Protein AF-A0A0F2LN55-F1 (afdb_monomer_lite)

Structure (mmCIF, N/CA/C/O backbone):
data_AF-A0A0F2LN55-F1
#
_entry.id   AF-A0A0F2LN55-F1
#
loop_
_atom_site.group_PDB
_atom_site.id
_atom_site.type_symbol
_atom_site.label_atom_id
_atom_site.label_alt_id
_atom_site.label_comp_id
_atom_site.label_asym_id
_atom_site.label_entity_id
_atom_site.label_seq_id
_atom_site.pdbx_PDB_ins_code
_atom_site.Cartn_x
_atom_site.Cartn_y
_atom_site.Cartn_z
_atom_site.occupancy
_atom_site.B_iso_or_equiv
_atom_site.auth_seq_id
_atom_site.auth_comp_id
_atom_site.auth_asym_id
_atom_site.auth_atom_id
_atom_site.pdbx_PDB_model_num
ATOM 1 N N . ASP A 1 1 ? 2.755 -1.146 -22.932 1.00 87.69 1 ASP A N 1
ATOM 2 C CA . ASP A 1 1 ? 3.157 -0.238 -21.854 1.00 87.69 1 ASP A CA 1
ATOM 3 C C . ASP A 1 1 ? 2.324 -0.603 -20.637 1.00 87.69 1 ASP A C 1
ATOM 5 O O . ASP A 1 1 ? 1.109 -0.648 -20.779 1.00 87.69 1 ASP A O 1
ATOM 9 N N . GLU A 1 2 ? 2.967 -1.057 -19.564 1.00 87.88 2 GLU A N 1
ATOM 10 C CA . GLU A 1 2 ? 2.376 -1.584 -18.316 1.00 87.88 2 GLU A CA 1
ATOM 11 C C . GLU A 1 2 ? 1.171 -2.552 -18.462 1.00 87.88 2 GLU A C 1
ATOM 13 O O . GLU A 1 2 ? 0.118 -2.347 -17.850 1.00 87.88 2 GLU A O 1
ATOM 18 N N . PRO A 1 3 ? 1.273 -3.631 -19.270 1.00 88.56 3 PRO A N 1
ATOM 19 C CA . PRO A 1 3 ? 0.158 -4.547 -19.528 1.00 88.56 3 PRO A CA 1
ATOM 20 C C . PRO A 1 3 ? -0.337 -5.331 -18.301 1.00 88.56 3 PRO A C 1
ATOM 22 O O . PRO A 1 3 ? -1.424 -5.903 -18.367 1.00 88.56 3 PRO A O 1
ATOM 25 N N . PHE A 1 4 ? 0.428 -5.398 -17.204 1.00 88.19 4 PHE A N 1
ATOM 26 C CA . PHE A 1 4 ? 0.059 -6.164 -16.007 1.00 88.19 4 PHE A CA 1
ATOM 27 C C . PHE A 1 4 ? -0.445 -5.292 -14.852 1.00 88.19 4 PHE A C 1
ATOM 29 O O . PHE A 1 4 ? -0.700 -5.803 -13.755 1.00 88.19 4 PHE A O 1
ATOM 36 N N . ALA A 1 5 ? -0.597 -3.983 -15.055 1.00 81.88 5 ALA A N 1
ATOM 37 C CA . ALA A 1 5 ? -1.163 -3.094 -14.047 1.00 81.88 5 ALA A CA 1
A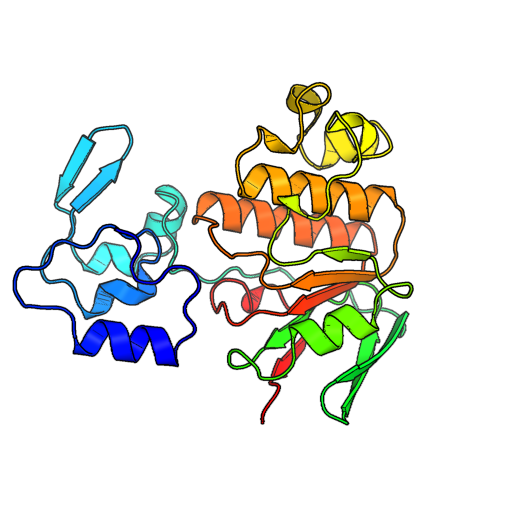TOM 38 C C . ALA A 1 5 ? -2.604 -3.510 -13.685 1.00 81.88 5 ALA A C 1
ATOM 40 O O . ALA A 1 5 ? -3.408 -3.830 -14.556 1.00 81.88 5 ALA A O 1
ATOM 41 N N . ASN A 1 6 ? -2.949 -3.490 -12.390 1.00 77.38 6 ASN A N 1
ATOM 42 C CA . ASN A 1 6 ? -4.288 -3.823 -11.861 1.00 77.38 6 ASN A CA 1
ATOM 43 C C . ASN A 1 6 ? -4.806 -5.251 -12.120 1.00 77.38 6 ASN A C 1
ATOM 45 O O . ASN A 1 6 ? -5.968 -5.542 -11.826 1.00 77.38 6 ASN A O 1
ATOM 49 N N . LEU A 1 7 ? -3.976 -6.147 -12.654 1.00 83.50 7 LEU A N 1
ATOM 50 C CA . LEU A 1 7 ? -4.368 -7.526 -12.925 1.00 83.50 7 LEU A CA 1
ATOM 51 C C . LEU A 1 7 ? -4.045 -8.447 -11.745 1.00 83.50 7 LEU A C 1
ATOM 53 O O . LEU A 1 7 ? -2.957 -8.377 -11.165 1.00 83.50 7 LEU A O 1
ATOM 57 N N . ASP A 1 8 ? -4.978 -9.357 -11.450 1.00 83.00 8 ASP A N 1
ATOM 58 C CA . ASP A 1 8 ? -4.718 -10.491 -10.565 1.00 83.00 8 ASP A CA 1
ATOM 59 C C . ASP A 1 8 ? -3.936 -11.601 -11.289 1.00 83.00 8 ASP A C 1
ATOM 61 O O . ASP A 1 8 ? -3.734 -11.559 -12.503 1.00 83.00 8 ASP A O 1
ATOM 65 N N . ARG A 1 9 ? -3.480 -12.618 -10.545 1.00 84.25 9 ARG A N 1
ATOM 66 C CA . ARG A 1 9 ? -2.628 -13.688 -11.096 1.00 84.25 9 ARG A CA 1
ATOM 67 C C . ARG A 1 9 ? -3.238 -14.412 -12.303 1.00 84.25 9 ARG A C 1
ATOM 69 O O . ARG A 1 9 ? -2.500 -14.843 -13.183 1.00 84.25 9 ARG A O 1
ATOM 76 N N . GLU A 1 10 ? -4.558 -14.586 -12.329 1.00 85.88 10 GLU A N 1
ATOM 77 C CA . GLU A 1 10 ? -5.241 -15.312 -13.403 1.00 85.88 10 GLU A CA 1
ATOM 78 C C . GLU A 1 10 ? -5.272 -14.466 -14.676 1.00 85.88 10 GLU A C 1
ATOM 80 O O . GLU A 1 10 ? -4.847 -14.931 -15.733 1.00 85.88 10 GLU A O 1
ATOM 85 N N . ALA A 1 11 ? -5.659 -13.194 -14.553 1.00 87.38 11 ALA A N 1
ATOM 86 C CA . ALA A 1 11 ? -5.630 -12.255 -15.667 1.00 87.38 11 ALA A CA 1
ATOM 87 C C . ALA A 1 11 ? -4.206 -12.047 -16.211 1.00 87.38 11 ALA A C 1
ATOM 89 O O . ALA A 1 11 ? -4.010 -12.014 -17.425 1.00 87.38 11 ALA A O 1
ATOM 90 N N . VAL A 1 12 ? -3.197 -11.981 -15.334 1.00 89.25 12 VAL A N 1
ATOM 91 C CA . VAL A 1 12 ? -1.789 -11.903 -15.749 1.00 89.25 12 VAL A CA 1
ATOM 92 C C . VAL A 1 12 ? -1.380 -13.122 -16.585 1.00 89.25 12 VAL A C 1
ATOM 94 O O . VAL A 1 12 ? -0.726 -12.955 -17.614 1.00 89.25 12 VAL A O 1
ATOM 97 N N . SER A 1 13 ? -1.783 -14.337 -16.192 1.00 89.62 13 SER A N 1
ATOM 98 C CA . SER A 1 13 ? -1.498 -15.557 -16.965 1.00 89.62 13 SER A CA 1
ATOM 99 C C . SER A 1 13 ? -2.123 -15.508 -18.359 1.00 89.62 13 SER A C 1
ATOM 101 O O . SER A 1 13 ? -1.445 -15.797 -19.341 1.00 89.62 13 SER A O 1
ATOM 103 N N . MET A 1 14 ? -3.382 -15.072 -18.461 1.00 91.12 14 MET A N 1
ATOM 104 C CA . MET A 1 14 ? -4.072 -14.935 -19.748 1.00 91.12 14 MET A CA 1
ATOM 105 C C . MET A 1 14 ? -3.371 -13.938 -20.675 1.00 91.12 14 MET A C 1
ATOM 107 O O . MET A 1 14 ? -3.230 -14.199 -21.866 1.00 91.12 14 MET A O 1
ATOM 111 N N . VAL A 1 15 ? -2.904 -12.804 -20.137 1.00 90.69 15 VAL A N 1
ATOM 112 C CA . VAL A 1 15 ? -2.157 -11.814 -20.928 1.00 90.69 15 VAL A CA 1
ATOM 113 C C . VAL A 1 15 ? -0.844 -12.408 -21.436 1.00 90.69 15 VAL A C 1
ATOM 115 O O . VAL A 1 15 ? -0.516 -12.224 -22.604 1.00 90.69 15 VAL A O 1
ATOM 118 N N . LYS A 1 16 ? -0.115 -13.168 -20.609 1.00 90.38 16 LYS A N 1
ATOM 119 C CA . LYS A 1 16 ? 1.142 -13.814 -21.025 1.00 90.38 16 LYS A CA 1
ATOM 120 C C . LYS A 1 16 ? 0.953 -14.778 -22.200 1.00 90.38 16 LYS A C 1
ATOM 122 O O . LYS A 1 16 ? 1.817 -14.826 -23.067 1.00 90.38 16 LYS A O 1
ATOM 127 N N . GLU A 1 17 ? -0.167 -15.498 -22.260 1.00 89.94 17 GLU A N 1
ATOM 128 C CA . GLU A 1 17 ? -0.458 -16.467 -23.331 1.00 89.94 17 GLU A CA 1
ATOM 129 C C . GLU A 1 17 ? -0.735 -15.825 -24.697 1.00 89.94 17 GLU A C 1
ATOM 131 O O . GLU A 1 17 ? -0.497 -16.451 -25.729 1.00 89.94 17 GLU A O 1
ATOM 136 N N . ILE A 1 18 ? -1.231 -14.586 -24.723 1.00 91.56 18 ILE A N 1
ATOM 137 C CA . ILE A 1 18 ? -1.620 -13.899 -25.965 1.00 91.56 18 ILE A CA 1
ATOM 138 C C . ILE A 1 18 ? -0.557 -12.926 -26.487 1.00 91.56 18 ILE A C 1
ATOM 140 O O . ILE A 1 18 ? -0.755 -12.332 -27.548 1.00 91.56 18 ILE A O 1
ATOM 144 N N . LEU A 1 19 ? 0.546 -12.726 -25.757 1.00 89.19 19 LEU A N 1
ATOM 145 C CA . LEU A 1 19 ? 1.597 -11.788 -26.152 1.00 89.19 19 LEU A CA 1
ATOM 146 C C . LEU A 1 19 ? 2.337 -12.293 -27.408 1.00 89.19 19 LEU A C 1
ATOM 148 O O . LEU A 1 19 ? 2.940 -13.367 -27.373 1.00 89.19 19 LEU A O 1
ATOM 152 N N . PRO A 1 20 ? 2.327 -11.537 -28.526 1.00 89.44 20 PRO A N 1
ATOM 153 C CA . PRO A 1 20 ? 2.994 -11.955 -29.756 1.00 89.44 20 PRO A CA 1
ATOM 154 C C . PRO A 1 20 ? 4.518 -12.028 -29.615 1.00 89.44 20 PRO A C 1
ATOM 156 O O . PRO A 1 20 ? 5.131 -11.255 -28.873 1.00 89.44 20 PRO A O 1
ATOM 159 N N . LEU A 1 21 ? 5.154 -12.883 -30.418 1.00 88.31 21 LEU A N 1
ATOM 160 C CA . LEU A 1 21 ? 6.610 -12.865 -30.584 1.00 88.31 21 LEU A CA 1
ATOM 161 C C . LEU A 1 21 ? 7.076 -11.511 -31.142 1.00 88.31 21 LEU A C 1
ATOM 163 O O . LEU A 1 21 ? 6.422 -10.924 -32.003 1.00 88.31 21 LEU A O 1
ATOM 167 N N . GLY A 1 22 ? 8.224 -11.030 -30.659 1.00 90.19 22 GLY A N 1
ATOM 168 C CA . GLY A 1 22 ? 8.767 -9.720 -31.038 1.00 90.19 22 GLY A CA 1
ATOM 169 C C . GLY A 1 22 ? 8.123 -8.529 -30.317 1.00 90.19 22 GLY A C 1
ATOM 170 O O . GLY A 1 22 ? 8.341 -7.388 -30.721 1.00 90.19 22 GLY A O 1
ATOM 171 N N . SER A 1 23 ? 7.340 -8.771 -29.262 1.00 92.88 23 SER A N 1
ATOM 172 C CA . SER A 1 23 ? 6.755 -7.708 -28.439 1.00 92.88 23 SER A CA 1
ATOM 173 C C . SER A 1 23 ? 7.812 -6.943 -27.637 1.00 92.88 23 SER A C 1
ATOM 175 O O . SER A 1 23 ? 8.714 -7.537 -27.050 1.00 92.88 23 SER A O 1
ATOM 177 N N . LEU A 1 24 ? 7.646 -5.620 -27.549 1.00 94.31 24 LEU A N 1
ATOM 178 C CA . LEU A 1 24 ? 8.359 -4.763 -26.602 1.00 94.31 24 LEU A CA 1
ATOM 179 C C . LEU A 1 24 ? 7.443 -4.468 -25.408 1.00 94.31 24 LEU A C 1
ATOM 181 O O . LEU A 1 24 ? 6.329 -3.970 -25.586 1.00 94.31 24 LEU A O 1
ATOM 185 N N . ILE A 1 25 ? 7.913 -4.763 -24.196 1.00 93.38 25 ILE A N 1
ATOM 186 C CA . ILE A 1 25 ? 7.143 -4.604 -22.958 1.00 93.38 25 ILE A CA 1
ATOM 187 C C . ILE A 1 25 ? 7.878 -3.617 -22.052 1.00 93.38 25 ILE A C 1
ATOM 189 O O . ILE A 1 25 ? 9.018 -3.860 -21.669 1.00 93.38 25 ILE A O 1
ATOM 193 N N . ALA A 1 26 ? 7.210 -2.520 -21.704 1.00 93.44 26 ALA A N 1
ATOM 194 C CA . ALA A 1 26 ? 7.627 -1.613 -20.641 1.00 93.44 26 ALA A CA 1
ATOM 195 C C . ALA A 1 26 ? 6.846 -1.967 -19.370 1.00 93.44 26 ALA A C 1
ATOM 197 O O . ALA A 1 26 ? 5.618 -2.041 -19.421 1.00 93.44 26 ALA A O 1
ATOM 198 N N . GLU A 1 27 ? 7.556 -2.249 -18.278 1.00 92.12 27 GLU A N 1
ATOM 199 C CA . GLU A 1 27 ? 6.994 -2.701 -17.004 1.00 92.12 27 GLU A CA 1
ATOM 200 C C . GLU A 1 27 ? 7.935 -2.379 -15.846 1.00 92.12 27 GLU A C 1
ATOM 202 O O . GLU A 1 27 ? 9.150 -2.543 -15.959 1.00 92.12 27 GLU A O 1
ATOM 207 N N . HIS A 1 28 ? 7.357 -2.033 -14.700 1.00 90.31 28 HIS A N 1
ATOM 208 C CA . HIS A 1 28 ? 8.077 -1.939 -13.433 1.00 90.31 28 HIS A CA 1
ATOM 209 C C . HIS A 1 28 ? 7.818 -3.175 -12.543 1.00 90.31 28 HIS A C 1
ATOM 211 O O . HIS A 1 28 ? 8.552 -3.403 -11.577 1.00 90.31 28 HIS A O 1
ATOM 217 N N . ARG A 1 29 ? 6.827 -4.027 -12.876 1.00 90.50 29 ARG A N 1
ATOM 218 C CA . ARG A 1 29 ? 6.519 -5.300 -12.188 1.00 90.50 29 ARG A CA 1
ATOM 219 C C . ARG A 1 29 ? 7.387 -6.455 -12.691 1.00 90.50 29 ARG A C 1
ATOM 221 O O . ARG A 1 29 ? 6.915 -7.368 -13.369 1.00 90.50 29 ARG A O 1
ATOM 228 N N . THR A 1 30 ? 8.667 -6.457 -12.315 1.00 91.31 30 THR A N 1
ATOM 229 C CA . THR A 1 30 ? 9.652 -7.397 -12.891 1.00 91.31 30 THR A CA 1
ATOM 230 C C . THR A 1 30 ? 9.313 -8.876 -12.691 1.00 91.31 30 THR A C 1
ATOM 232 O O . THR A 1 30 ? 9.596 -9.683 -13.574 1.00 91.31 30 THR A O 1
ATOM 235 N N . ARG A 1 31 ? 8.635 -9.244 -11.590 1.00 91.00 31 ARG A N 1
ATOM 236 C CA . ARG A 1 31 ? 8.197 -10.629 -11.337 1.00 91.00 31 ARG A CA 1
ATOM 237 C C . ARG A 1 31 ? 7.331 -11.185 -12.463 1.00 91.00 31 ARG A C 1
ATOM 239 O O . ARG A 1 31 ? 7.437 -12.369 -12.764 1.00 91.00 31 ARG A O 1
ATOM 246 N N . GLU A 1 32 ? 6.510 -10.350 -13.095 1.00 89.62 32 GLU A N 1
ATOM 247 C CA . GLU A 1 32 ? 5.605 -10.824 -14.137 1.00 89.62 32 GLU A CA 1
ATOM 248 C C . GLU A 1 32 ? 6.308 -11.048 -15.471 1.00 89.62 32 GLU A C 1
ATOM 250 O O . GLU A 1 32 ? 5.976 -11.990 -16.188 1.00 89.62 32 GLU A O 1
ATOM 255 N N . ILE A 1 33 ? 7.322 -10.243 -15.777 1.00 90.62 33 ILE A N 1
ATOM 256 C CA . ILE A 1 33 ? 8.026 -10.298 -17.062 1.00 90.62 33 ILE A CA 1
ATOM 257 C C . ILE A 1 33 ? 9.274 -11.174 -17.046 1.00 90.62 33 ILE A C 1
ATOM 259 O O . ILE A 1 33 ? 9.683 -11.651 -18.102 1.00 90.62 33 ILE A O 1
ATOM 263 N N . ARG A 1 34 ? 9.883 -11.421 -15.879 1.00 91.56 34 ARG A N 1
ATOM 264 C CA . ARG A 1 34 ? 11.190 -12.096 -15.780 1.00 91.56 34 ARG A CA 1
ATOM 265 C C . ARG A 1 34 ? 11.215 -13.512 -16.340 1.00 91.56 34 ARG A C 1
ATOM 267 O O . ARG A 1 34 ? 12.307 -14.033 -16.522 1.00 91.56 34 ARG A O 1
ATOM 274 N N . ASP A 1 35 ? 10.059 -14.137 -16.559 1.00 88.56 35 ASP A N 1
ATOM 275 C CA . ASP A 1 35 ? 9.937 -15.473 -17.153 1.00 88.56 35 ASP A CA 1
ATOM 276 C C . ASP A 1 35 ? 9.575 -15.457 -18.644 1.00 88.56 35 ASP A C 1
ATOM 278 O O . ASP A 1 35 ? 9.706 -16.473 -19.321 1.00 88.56 35 ASP A O 1
ATOM 282 N N . LEU A 1 36 ? 9.192 -14.288 -19.158 1.00 89.81 36 LEU A N 1
ATOM 283 C CA . LEU A 1 36 ? 8.683 -14.076 -20.510 1.00 89.81 36 LEU A CA 1
ATOM 284 C C . LEU A 1 36 ? 9.720 -13.451 -21.456 1.00 89.81 36 LEU A C 1
ATOM 286 O O . LEU A 1 36 ? 9.648 -13.658 -22.661 1.00 89.81 36 LEU A O 1
ATOM 290 N N . VAL A 1 37 ? 10.649 -12.652 -20.927 1.00 92.75 37 VAL A N 1
ATOM 291 C CA . VAL A 1 37 ? 11.538 -11.810 -21.743 1.00 92.75 37 VAL A CA 1
ATOM 292 C C . VAL A 1 37 ? 12.854 -12.497 -22.115 1.00 92.75 37 VAL A C 1
ATOM 294 O O . VAL A 1 37 ? 13.478 -13.177 -21.295 1.00 92.75 37 VAL A O 1
ATOM 297 N N . ASP A 1 38 ? 13.307 -12.251 -23.346 1.00 93.62 38 ASP A N 1
ATOM 298 C CA . ASP A 1 38 ? 14.608 -12.707 -23.856 1.00 93.62 38 ASP A CA 1
ATOM 299 C C . ASP A 1 38 ? 15.734 -11.697 -23.584 1.00 93.62 38 ASP A C 1
ATOM 301 O O . ASP A 1 38 ? 16.872 -12.076 -23.315 1.00 93.62 38 ASP A O 1
ATOM 305 N N . ARG A 1 39 ? 15.418 -10.397 -23.654 1.00 95.81 39 ARG A N 1
ATOM 306 C CA . ARG A 1 39 ? 16.349 -9.275 -23.460 1.00 95.81 39 ARG A CA 1
ATOM 307 C C . ARG A 1 39 ? 15.720 -8.240 -22.546 1.00 95.81 39 ARG A C 1
ATOM 309 O O . ARG A 1 39 ? 14.509 -8.029 -22.593 1.00 95.81 39 ARG A O 1
ATOM 316 N N . VAL A 1 40 ? 16.545 -7.582 -21.741 1.00 96.50 40 VAL A N 1
ATOM 317 C CA . VAL A 1 40 ? 16.091 -6.599 -20.758 1.00 96.50 40 VAL A CA 1
ATOM 318 C C . VAL A 1 40 ? 16.876 -5.314 -20.944 1.00 96.50 40 VAL A C 1
ATOM 320 O O . VAL A 1 40 ? 18.103 -5.328 -20.968 1.00 96.50 40 VAL A O 1
ATOM 323 N N . TYR A 1 41 ? 16.155 -4.204 -21.043 1.00 96.56 41 TYR A N 1
ATOM 324 C CA . TYR A 1 41 ? 16.734 -2.870 -21.063 1.00 96.56 41 TYR A CA 1
ATOM 325 C C . TYR A 1 41 ? 16.251 -2.105 -19.841 1.00 96.56 41 TYR A C 1
ATOM 327 O O . TYR A 1 41 ? 15.045 -2.012 -19.613 1.00 96.56 41 TYR A O 1
ATOM 335 N N . LEU A 1 42 ? 17.184 -1.568 -19.062 1.00 96.06 42 LEU A N 1
ATOM 336 C CA . LEU A 1 42 ? 16.879 -0.649 -17.978 1.00 96.06 42 LEU A CA 1
ATOM 337 C C . LEU A 1 42 ? 16.835 0.770 -18.536 1.00 96.06 42 LEU A C 1
ATOM 339 O O . LEU A 1 42 ? 17.776 1.204 -19.200 1.00 96.06 42 LEU A O 1
ATOM 343 N N . ILE A 1 43 ? 15.751 1.480 -18.235 1.00 94.62 43 ILE A N 1
ATOM 344 C CA . ILE A 1 43 ? 15.660 2.923 -18.427 1.00 94.62 43 ILE A CA 1
ATOM 345 C C . ILE A 1 43 ? 15.832 3.562 -17.055 1.00 94.62 43 ILE A C 1
ATOM 347 O O . ILE A 1 43 ? 14.987 3.370 -16.186 1.00 94.62 43 ILE A O 1
ATOM 351 N N . ASP A 1 44 ? 16.925 4.291 -16.860 1.00 92.50 44 ASP A N 1
ATOM 352 C CA . ASP A 1 44 ? 17.255 4.922 -15.582 1.00 92.50 44 ASP A CA 1
ATOM 353 C C . ASP A 1 44 ? 17.955 6.263 -15.819 1.00 92.50 44 ASP A C 1
ATOM 355 O O . ASP A 1 44 ? 18.856 6.364 -16.654 1.00 92.50 44 ASP A O 1
ATOM 359 N N . GLU A 1 45 ? 17.492 7.314 -15.141 1.00 89.94 45 GLU A N 1
ATOM 360 C CA . GLU A 1 45 ? 17.984 8.695 -15.293 1.00 89.94 45 GLU A CA 1
ATOM 361 C C . GLU A 1 45 ? 18.137 9.160 -16.763 1.00 89.94 45 GLU A C 1
ATOM 363 O O . GLU A 1 45 ? 19.088 9.850 -17.139 1.00 89.94 45 GLU A O 1
ATOM 368 N N . GLY A 1 46 ? 17.204 8.756 -17.633 1.00 91.69 46 GLY A N 1
ATOM 369 C CA . GLY A 1 46 ? 17.212 9.103 -19.061 1.00 91.69 46 GLY A CA 1
ATOM 370 C C . GLY A 1 46 ? 18.232 8.335 -19.912 1.00 91.69 46 GLY A C 1
ATOM 371 O O . GLY A 1 46 ? 18.393 8.642 -21.094 1.00 91.69 46 GLY A O 1
ATOM 372 N N . LYS A 1 47 ? 18.911 7.335 -19.345 1.00 94.56 47 LYS A N 1
ATOM 373 C CA . LYS A 1 47 ? 19.793 6.409 -20.063 1.00 94.56 47 LYS A CA 1
ATOM 374 C C . LYS A 1 47 ? 19.088 5.081 -20.287 1.00 94.56 47 LYS A C 1
ATOM 376 O O . LYS A 1 47 ? 18.254 4.675 -19.486 1.00 94.56 47 LYS A O 1
ATOM 381 N N . VAL A 1 48 ? 19.456 4.408 -21.374 1.00 96.69 48 VAL A N 1
ATOM 382 C CA . VAL A 1 48 ? 18.985 3.059 -21.696 1.00 96.69 48 VAL A CA 1
ATOM 383 C C . VAL A 1 48 ? 20.193 2.137 -21.758 1.00 96.69 48 VAL A C 1
ATOM 385 O O . VAL A 1 48 ? 21.106 2.377 -22.548 1.00 96.69 48 VAL A O 1
ATOM 388 N N . GLU A 1 49 ? 20.200 1.092 -20.938 1.00 96.81 49 GLU A N 1
ATOM 389 C CA . GLU A 1 49 ? 21.267 0.091 -20.906 1.00 96.81 49 GLU A CA 1
ATOM 390 C C . GLU A 1 49 ? 20.696 -1.326 -20.985 1.00 96.81 49 GLU A C 1
ATOM 392 O O . GLU A 1 49 ? 19.674 -1.630 -20.375 1.00 96.81 49 GLU A O 1
ATOM 397 N N . GLU A 1 50 ? 21.339 -2.202 -21.759 1.00 97.44 50 GLU A N 1
ATOM 398 C CA . GLU A 1 50 ? 20.992 -3.624 -21.767 1.00 97.44 50 GLU A CA 1
ATOM 399 C C . GLU A 1 50 ? 21.562 -4.281 -20.507 1.00 97.44 50 GLU A C 1
ATOM 401 O O . GLU A 1 50 ? 22.757 -4.168 -20.227 1.00 97.44 50 GLU A O 1
ATOM 406 N N . ILE A 1 51 ? 20.708 -4.968 -19.751 1.00 96.75 51 ILE A N 1
ATOM 407 C CA . ILE A 1 51 ? 21.082 -5.676 -18.525 1.00 96.75 51 ILE A CA 1
ATOM 408 C C . ILE A 1 51 ? 20.816 -7.171 -18.678 1.00 96.75 51 ILE A C 1
ATOM 410 O O . ILE A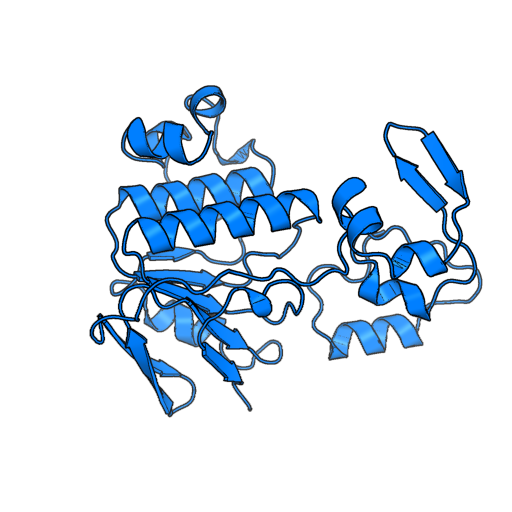 1 51 ? 19.976 -7.601 -19.469 1.00 96.75 51 ILE A O 1
ATOM 414 N N . SER A 1 52 ? 21.520 -7.985 -17.891 1.00 95.56 52 SER A N 1
ATOM 415 C CA . SER A 1 52 ? 21.269 -9.426 -17.876 1.00 95.56 52 SER A CA 1
ATOM 416 C C . SER A 1 52 ? 19.951 -9.739 -17.154 1.00 95.56 52 SER A C 1
ATOM 418 O O . SER A 1 52 ? 19.577 -9.072 -16.186 1.00 95.56 52 SER A O 1
ATOM 420 N N . ARG A 1 53 ? 19.231 -10.766 -17.617 1.00 94.69 53 ARG A N 1
ATOM 421 C CA . ARG A 1 53 ? 17.916 -11.158 -17.080 1.00 94.69 53 ARG A CA 1
ATOM 422 C C . ARG A 1 53 ? 17.984 -11.580 -15.610 1.00 94.69 53 ARG A C 1
ATOM 424 O O . ARG A 1 53 ? 17.020 -11.401 -14.871 1.00 94.69 53 ARG A O 1
ATOM 431 N N . GLU A 1 54 ? 19.131 -12.082 -15.164 1.00 94.25 54 GLU A N 1
ATOM 432 C CA . GLU A 1 54 ? 19.422 -12.457 -13.779 1.00 94.25 54 GLU A CA 1
ATOM 433 C C . GLU A 1 54 ? 19.251 -11.276 -12.813 1.00 94.25 54 GLU A C 1
ATOM 435 O O . GLU A 1 54 ? 18.849 -11.474 -11.667 1.00 94.25 54 GLU A O 1
ATOM 440 N N . LYS A 1 55 ? 19.460 -10.034 -13.276 1.00 95.50 55 LYS A N 1
ATOM 441 C CA . LYS A 1 55 ? 19.215 -8.827 -12.473 1.00 95.50 55 LYS A CA 1
ATOM 442 C C . LYS A 1 55 ? 17.754 -8.666 -12.053 1.00 95.50 55 LYS A C 1
ATOM 444 O O . LYS A 1 55 ? 17.500 -8.082 -11.006 1.00 95.50 55 LYS A O 1
ATOM 449 N N . LEU A 1 56 ? 16.800 -9.238 -12.793 1.00 94.75 56 LEU A N 1
ATOM 450 C CA . LEU A 1 56 ? 15.377 -9.228 -12.425 1.00 94.75 56 LEU A CA 1
ATOM 451 C C . LEU A 1 56 ? 15.048 -10.125 -11.214 1.00 94.75 56 LEU A C 1
ATOM 453 O O . LEU A 1 56 ? 13.912 -10.133 -10.743 1.00 94.75 56 LEU A O 1
ATOM 457 N N . TYR A 1 57 ? 16.018 -10.897 -10.717 1.00 94.75 57 TYR A N 1
ATOM 458 C CA . TYR A 1 57 ? 15.890 -11.741 -9.525 1.00 94.75 57 TYR A CA 1
ATOM 459 C C . TYR A 1 57 ? 16.651 -11.182 -8.315 1.00 94.75 57 TYR A C 1
ATOM 461 O O . TYR A 1 57 ? 16.474 -11.674 -7.202 1.00 94.75 57 TYR A O 1
ATOM 469 N N . ASP A 1 58 ? 17.494 -10.170 -8.519 1.00 95.44 58 ASP A N 1
ATOM 470 C CA . ASP A 1 58 ? 18.301 -9.544 -7.476 1.00 95.44 58 ASP A CA 1
ATOM 471 C C . ASP A 1 58 ? 17.479 -8.457 -6.770 1.00 95.44 58 ASP A C 1
ATOM 473 O O . ASP A 1 58 ? 17.332 -7.341 -7.263 1.00 95.44 58 ASP A O 1
ATOM 477 N N . GLU A 1 59 ? 16.927 -8.776 -5.597 1.00 94.56 59 GLU A N 1
ATOM 478 C CA . GLU A 1 59 ? 16.098 -7.829 -4.843 1.00 94.56 59 GLU A CA 1
ATOM 479 C C . GLU A 1 59 ? 16.839 -6.543 -4.452 1.00 94.56 59 GLU A C 1
ATOM 481 O O . GLU A 1 59 ? 16.209 -5.489 -4.364 1.00 94.56 59 GLU A O 1
ATOM 486 N N . ILE A 1 60 ? 18.155 -6.606 -4.214 1.00 94.56 60 ILE A N 1
ATOM 487 C CA . ILE A 1 60 ? 18.954 -5.423 -3.867 1.00 94.56 60 ILE A CA 1
ATOM 488 C C . ILE A 1 60 ? 19.019 -4.503 -5.083 1.00 94.56 60 ILE A C 1
ATOM 490 O O . ILE A 1 60 ? 18.771 -3.301 -4.966 1.00 94.56 60 ILE A O 1
ATOM 494 N N . PHE A 1 61 ? 19.285 -5.077 -6.257 1.00 95.62 61 PHE A N 1
ATOM 495 C CA . PHE A 1 61 ? 19.260 -4.343 -7.515 1.00 95.62 61 PHE A CA 1
ATOM 496 C C . PHE A 1 61 ? 17.881 -3.729 -7.786 1.00 95.62 61 PHE A C 1
ATOM 498 O O . PHE A 1 61 ? 17.797 -2.522 -8.013 1.00 95.62 61 PHE A O 1
ATOM 505 N N . LEU A 1 62 ? 16.807 -4.519 -7.697 1.00 95.56 62 LEU A N 1
ATOM 506 C CA . LEU A 1 62 ? 15.440 -4.044 -7.934 1.00 95.56 62 LEU A CA 1
ATOM 507 C C . LEU A 1 62 ? 15.088 -2.854 -7.033 1.00 95.56 62 LEU A C 1
ATOM 509 O O . LEU A 1 62 ? 14.659 -1.814 -7.531 1.00 95.56 62 LEU A O 1
ATOM 513 N N . LYS A 1 63 ? 15.359 -2.966 -5.724 1.00 94.06 63 LYS A N 1
ATOM 514 C CA . LYS A 1 63 ? 15.155 -1.878 -4.755 1.00 94.06 63 LYS A CA 1
ATOM 515 C C . LYS A 1 63 ? 15.970 -0.638 -5.114 1.00 94.06 63 LYS A C 1
ATOM 517 O O . LYS A 1 63 ? 15.446 0.466 -5.033 1.00 94.06 63 LYS A O 1
ATOM 522 N N . SER A 1 64 ? 17.227 -0.810 -5.531 1.00 94.00 64 SER A N 1
ATOM 523 C CA . SER A 1 64 ? 18.106 0.311 -5.898 1.00 94.00 64 SER A CA 1
ATOM 524 C C . SER A 1 64 ? 17.685 1.049 -7.171 1.00 94.00 64 SER A C 1
ATOM 526 O O . SER A 1 64 ? 18.137 2.167 -7.390 1.00 94.00 64 SER A O 1
ATOM 528 N N . LYS A 1 65 ? 16.849 0.423 -8.008 1.00 94.38 65 LYS A N 1
ATOM 529 C CA . LYS A 1 65 ? 16.347 0.974 -9.275 1.00 94.38 65 LYS A CA 1
ATOM 530 C C . LYS A 1 65 ? 14.859 1.323 -9.241 1.00 94.38 65 LYS A C 1
ATOM 532 O O . LYS A 1 65 ? 14.267 1.540 -10.290 1.00 94.38 65 LYS A O 1
ATOM 537 N N . GLY A 1 66 ? 14.227 1.294 -8.065 1.00 92.88 66 GLY A N 1
ATOM 538 C CA . GLY A 1 66 ? 12.790 1.545 -7.940 1.00 92.88 66 GLY A CA 1
ATOM 539 C C . GLY A 1 66 ? 11.897 0.530 -8.662 1.00 92.88 66 GLY A C 1
ATOM 540 O O . GLY A 1 66 ? 10.717 0.788 -8.882 1.00 92.88 66 GLY A O 1
ATOM 541 N N . LEU A 1 67 ? 12.425 -0.643 -9.012 1.00 94.06 67 LEU A N 1
ATOM 542 C CA . LEU A 1 67 ? 11.688 -1.703 -9.695 1.00 94.06 67 LEU A CA 1
ATOM 543 C C . LEU A 1 67 ? 11.014 -2.626 -8.683 1.00 94.06 67 LEU A C 1
ATOM 545 O O . LEU A 1 67 ? 11.553 -2.892 -7.614 1.00 94.06 67 LEU A O 1
ATOM 549 N N . ARG A 1 68 ? 9.853 -3.182 -9.028 1.00 93.94 68 ARG A N 1
ATOM 550 C CA . ARG A 1 68 ? 9.163 -4.174 -8.188 1.00 93.94 68 ARG A CA 1
ATOM 551 C C . ARG A 1 68 ? 9.690 -5.579 -8.422 1.00 93.94 68 ARG A C 1
ATOM 553 O O . ARG A 1 68 ? 10.509 -5.793 -9.306 1.00 93.94 68 ARG A O 1
ATOM 560 N N . GLY A 1 69 ? 9.177 -6.550 -7.666 1.00 92.38 69 GLY A N 1
ATOM 561 C CA . GLY A 1 69 ? 9.535 -7.969 -7.778 1.00 92.38 69 GLY A CA 1
ATOM 562 C C . GLY A 1 69 ? 10.210 -8.548 -6.535 1.00 92.38 69 GLY A C 1
ATOM 563 O O . GLY A 1 69 ? 10.462 -9.753 -6.492 1.00 92.38 69 GLY A O 1
ATOM 564 N N . PHE A 1 70 ? 10.412 -7.730 -5.504 1.00 93.88 70 PHE A N 1
ATOM 565 C CA . PHE A 1 70 ? 10.894 -8.129 -4.182 1.00 93.88 70 PHE A CA 1
ATOM 566 C C . PHE A 1 70 ? 9.748 -8.182 -3.167 1.00 93.88 70 PHE A C 1
ATOM 568 O O . PHE A 1 70 ? 8.733 -7.506 -3.332 1.00 93.88 70 PHE A O 1
ATOM 575 N N . LYS A 1 71 ? 9.914 -8.959 -2.094 1.00 92.56 71 LYS A N 1
ATOM 576 C CA . LYS A 1 71 ? 8.946 -8.973 -0.988 1.00 92.56 71 LYS A CA 1
ATOM 577 C C . LYS A 1 71 ? 9.332 -7.955 0.079 1.00 92.56 71 LYS A C 1
ATOM 579 O O . LYS A 1 71 ? 10.490 -7.868 0.486 1.00 92.56 71 LYS A O 1
ATOM 584 N N . LEU A 1 72 ? 8.353 -7.193 0.546 1.00 93.50 72 LEU A N 1
ATOM 585 C CA . LEU A 1 72 ? 8.480 -6.396 1.756 1.00 93.50 72 LEU A CA 1
ATOM 586 C C . LEU A 1 72 ? 8.418 -7.322 2.968 1.00 93.50 72 LEU A C 1
ATOM 588 O O . LEU A 1 72 ? 7.675 -8.304 2.988 1.00 93.50 72 LEU A O 1
ATOM 592 N N . THR A 1 73 ? 9.194 -6.994 3.990 1.00 90.50 73 THR A N 1
ATOM 593 C CA . THR A 1 73 ? 9.270 -7.764 5.231 1.00 90.50 73 THR A CA 1
ATOM 594 C C . THR A 1 73 ? 9.315 -6.808 6.398 1.00 90.50 73 THR A C 1
ATOM 596 O O . THR A 1 73 ? 10.125 -5.882 6.393 1.00 90.50 73 THR A O 1
ATOM 599 N N . ARG A 1 74 ? 8.486 -7.059 7.404 1.00 87.62 74 ARG A N 1
ATOM 600 C CA . ARG A 1 74 ? 8.407 -6.243 8.611 1.00 87.62 74 ARG A CA 1
ATOM 601 C C . ARG A 1 74 ? 8.980 -6.987 9.816 1.00 87.62 74 ARG A C 1
ATOM 603 O O . ARG A 1 74 ? 8.645 -8.152 10.037 1.00 87.62 74 ARG A O 1
ATOM 610 N N . GLU A 1 75 ? 9.814 -6.309 10.600 1.00 81.44 75 GLU A N 1
ATOM 611 C CA . GLU A 1 75 ? 10.303 -6.827 11.879 1.00 81.44 75 GLU A CA 1
ATOM 612 C C . GLU A 1 75 ? 9.183 -6.790 12.928 1.00 81.44 75 GLU A C 1
ATOM 614 O O . GLU A 1 75 ? 8.473 -5.795 13.086 1.00 81.44 75 GLU A O 1
ATOM 619 N N . ARG A 1 76 ? 8.984 -7.910 13.630 1.00 77.88 76 ARG A N 1
ATOM 620 C CA . ARG A 1 76 ? 7.877 -8.101 14.579 1.00 77.88 76 ARG A CA 1
ATOM 621 C C . ARG A 1 76 ? 8.408 -8.061 16.008 1.00 77.88 76 ARG A C 1
ATOM 623 O O . ARG A 1 76 ? 8.661 -9.101 16.607 1.00 77.88 76 ARG A O 1
ATOM 630 N N . GLU A 1 77 ? 8.606 -6.864 16.546 1.00 64.19 77 GLU A N 1
ATOM 631 C CA . GLU A 1 77 ? 9.226 -6.703 17.871 1.00 64.19 77 GLU A CA 1
ATOM 632 C C . GLU A 1 77 ? 8.218 -6.716 19.035 1.00 64.19 77 GLU A C 1
ATOM 634 O O . GLU A 1 77 ? 8.557 -7.098 20.156 1.00 64.19 77 GLU A O 1
ATOM 639 N N . ALA A 1 78 ? 6.961 -6.329 18.794 1.00 69.31 78 ALA A N 1
ATOM 640 C CA . ALA A 1 78 ? 5.960 -6.141 19.843 1.00 69.31 78 ALA A CA 1
ATOM 641 C C . ALA A 1 78 ? 4.902 -7.253 19.869 1.00 69.31 78 ALA A C 1
ATOM 643 O O . ALA A 1 78 ? 4.420 -7.710 18.833 1.00 69.31 78 ALA A O 1
ATOM 644 N N . LYS A 1 79 ? 4.473 -7.645 21.076 1.00 85.81 79 LYS A N 1
ATOM 645 C CA . LYS A 1 79 ? 3.288 -8.495 21.246 1.00 85.81 79 LYS A CA 1
ATOM 646 C C . LYS A 1 79 ? 2.035 -7.734 20.809 1.00 85.81 79 LYS A C 1
ATOM 648 O O . LYS A 1 79 ? 1.865 -6.568 21.171 1.00 85.81 79 LYS A O 1
ATOM 653 N N . LEU A 1 80 ? 1.160 -8.425 20.081 1.00 93.25 80 LEU A N 1
ATOM 654 C CA . LEU A 1 80 ? -0.187 -7.947 19.777 1.00 93.25 80 LEU A CA 1
ATOM 655 C C . LEU A 1 80 ? -0.981 -7.765 21.077 1.00 93.25 80 LEU A C 1
ATOM 657 O O . LEU A 1 80 ? -0.827 -8.562 22.007 1.00 93.25 80 LEU A O 1
ATOM 661 N N . GLY A 1 81 ? -1.810 -6.724 21.129 1.00 94.31 81 GLY A N 1
ATOM 662 C CA . GLY A 1 81 ? -2.668 -6.448 22.282 1.00 94.31 81 GLY A CA 1
ATOM 663 C C . GLY A 1 81 ? -4.037 -7.123 22.185 1.00 94.31 81 GLY A C 1
ATOM 664 O O . GLY A 1 81 ? -4.200 -8.186 21.573 1.00 94.31 81 GLY A O 1
ATOM 665 N N . ASP A 1 82 ? -5.032 -6.491 22.804 1.00 96.88 82 ASP A N 1
ATOM 666 C CA . ASP A 1 82 ? -6.405 -6.991 22.850 1.00 96.88 82 ASP A CA 1
ATOM 667 C C . ASP A 1 82 ? -7.119 -6.874 21.497 1.00 96.88 82 ASP A C 1
ATOM 669 O O . ASP A 1 82 ? -6.668 -6.195 20.575 1.00 96.88 82 ASP A O 1
ATOM 673 N N . VAL A 1 83 ? -8.255 -7.561 21.357 1.00 97.75 83 VAL A N 1
ATOM 674 C CA . VAL A 1 83 ? -9.095 -7.470 20.155 1.00 97.75 83 VAL A CA 1
ATOM 675 C C . VAL A 1 83 ? -9.742 -6.085 20.092 1.00 97.75 83 VAL A C 1
ATOM 677 O O . VAL A 1 83 ? -10.511 -5.719 20.978 1.00 97.75 83 VAL A O 1
ATOM 680 N N . VAL A 1 84 ? -9.472 -5.339 19.019 1.00 97.69 84 VAL A N 1
ATOM 681 C CA . VAL A 1 84 ? -10.032 -3.995 18.780 1.00 97.69 84 VAL A CA 1
ATOM 682 C C . VAL A 1 84 ? -11.228 -3.994 17.846 1.00 97.69 84 VAL A C 1
ATOM 684 O O . VAL A 1 84 ? -12.023 -3.055 17.869 1.00 97.69 84 VAL A O 1
ATOM 687 N N . LEU A 1 85 ? -11.350 -5.015 16.999 1.00 98.12 85 LEU A N 1
ATOM 688 C CA . LEU A 1 85 ? -12.425 -5.105 16.023 1.00 98.12 85 LEU A CA 1
ATOM 689 C C . LEU A 1 85 ? -12.748 -6.565 15.717 1.00 98.12 85 LEU A C 1
ATOM 691 O O . LEU A 1 85 ? -11.873 -7.335 15.333 1.00 98.12 85 LEU A O 1
ATOM 695 N N . GLU A 1 86 ? -14.024 -6.923 15.835 1.00 98.06 86 GLU A N 1
ATOM 696 C CA . GLU A 1 86 ? -14.578 -8.171 15.310 1.00 98.06 86 GLU A CA 1
ATOM 697 C C . GLU A 1 86 ? -15.468 -7.847 14.102 1.00 98.06 86 GLU A C 1
ATOM 699 O O . GLU A 1 86 ? -16.293 -6.928 14.152 1.00 98.06 86 GLU A O 1
ATOM 704 N N . PHE A 1 87 ? -15.281 -8.564 12.995 1.00 97.31 87 PHE A N 1
ATOM 705 C CA . PHE A 1 87 ? -15.998 -8.306 11.749 1.00 97.31 87 PHE A CA 1
ATOM 706 C C . PHE A 1 87 ? -16.239 -9.579 10.939 1.00 97.31 87 PHE A C 1
ATOM 708 O O . PHE A 1 87 ? -15.595 -10.603 11.146 1.00 97.31 87 PHE A O 1
ATOM 715 N N . GLN A 1 88 ? -17.198 -9.509 10.016 1.00 95.69 88 GLN A N 1
ATOM 716 C CA . GLN A 1 88 ? -17.564 -10.624 9.147 1.00 95.69 88 GLN A CA 1
ATOM 717 C C . GLN A 1 88 ? -16.888 -10.489 7.783 1.00 95.69 88 GLN A C 1
ATOM 719 O O . GLN A 1 88 ? -16.957 -9.437 7.147 1.00 95.69 88 GLN A O 1
ATOM 724 N N . ALA A 1 89 ? -16.300 -11.574 7.295 1.00 94.12 89 ALA A N 1
ATOM 725 C CA . ALA A 1 89 ? -15.805 -11.687 5.930 1.00 94.12 89 ALA A CA 1
ATOM 726 C C . ALA A 1 89 ? -16.214 -13.051 5.376 1.00 94.12 89 ALA A C 1
ATOM 728 O O . ALA A 1 89 ? -15.824 -14.074 5.922 1.00 94.12 89 ALA A O 1
ATOM 729 N N . LYS A 1 90 ? -17.042 -13.078 4.322 1.00 89.75 90 LYS A N 1
ATOM 730 C CA . LYS A 1 90 ? -17.494 -14.330 3.679 1.00 89.75 90 LYS A CA 1
ATOM 731 C C . LYS A 1 90 ? -18.052 -15.390 4.652 1.00 89.75 90 LYS A C 1
ATOM 733 O O . LYS A 1 90 ? -17.825 -16.580 4.488 1.00 89.75 90 LYS A O 1
ATOM 738 N N . GLY A 1 91 ? -18.808 -14.955 5.662 1.00 87.00 91 GLY A N 1
ATOM 739 C CA . GLY A 1 91 ? -19.399 -15.849 6.669 1.00 87.00 91 GLY A CA 1
ATOM 740 C C . GLY A 1 91 ? -18.429 -16.315 7.760 1.00 87.00 91 GLY A C 1
ATOM 741 O O . GLY A 1 91 ? -18.815 -17.108 8.614 1.00 87.00 91 GLY A O 1
ATOM 742 N N . MET A 1 92 ? -17.190 -15.820 7.755 1.00 92.38 92 MET A N 1
ATOM 743 C CA . MET A 1 92 ? -16.215 -16.026 8.819 1.00 92.38 92 MET A CA 1
ATOM 744 C C . MET A 1 92 ? -16.190 -14.820 9.756 1.00 92.38 92 MET A C 1
ATOM 746 O O . MET A 1 92 ? -16.133 -13.672 9.308 1.00 92.38 92 MET A O 1
ATOM 750 N N . THR A 1 93 ? -16.149 -15.088 11.059 1.00 96.12 93 THR A N 1
ATOM 751 C CA . THR A 1 93 ? -15.853 -14.076 12.075 1.00 96.12 93 THR A CA 1
ATOM 752 C C . THR A 1 93 ? -14.343 -13.899 12.188 1.00 96.12 93 THR A C 1
ATOM 754 O O . THR A 1 93 ? -13.638 -14.818 12.605 1.00 96.12 93 THR A O 1
ATOM 757 N N . LEU A 1 94 ? -13.848 -12.714 11.846 1.00 97.62 94 LEU A N 1
ATOM 758 C CA . LEU A 1 94 ? -12.447 -12.328 11.976 1.00 97.62 94 LEU A CA 1
ATOM 759 C C . LEU A 1 94 ? -12.275 -11.340 13.128 1.00 97.62 94 LEU A C 1
ATOM 761 O O . LEU A 1 94 ? -13.172 -10.551 13.432 1.00 97.62 94 LEU A O 1
ATOM 765 N N . ARG A 1 95 ? -11.106 -11.384 13.767 1.00 98.00 95 ARG A N 1
ATOM 766 C CA . ARG A 1 95 ? -10.736 -10.512 14.884 1.00 98.00 95 ARG A CA 1
ATOM 767 C C . ARG A 1 95 ? -9.413 -9.842 14.571 1.00 98.00 95 ARG A C 1
ATOM 769 O O . ARG A 1 95 ? -8.454 -10.536 14.263 1.00 98.00 95 ARG A O 1
ATOM 776 N N . LEU A 1 96 ? -9.390 -8.521 14.676 1.00 98.38 96 LEU A N 1
ATOM 777 C CA . LEU A 1 96 ? -8.191 -7.700 14.592 1.00 98.38 96 LEU A CA 1
ATOM 778 C C . LEU A 1 96 ? -7.766 -7.300 16.004 1.00 98.38 96 LEU A C 1
ATOM 780 O O . LEU A 1 96 ? -8.599 -6.842 16.795 1.00 98.38 96 LEU A O 1
ATOM 784 N N . ARG A 1 97 ? -6.483 -7.455 16.313 1.00 97.81 97 ARG A N 1
ATOM 785 C CA . ARG A 1 97 ? -5.859 -7.058 17.577 1.00 97.81 97 ARG A CA 1
ATOM 786 C C . ARG A 1 97 ? -5.131 -5.724 17.474 1.00 97.81 97 ARG A C 1
ATOM 788 O O . ARG A 1 97 ? -4.768 -5.285 16.386 1.00 97.81 97 ARG A O 1
ATOM 795 N N . GLU A 1 98 ? -4.894 -5.092 18.621 1.00 96.69 98 GLU A N 1
ATOM 796 C CA . GLU A 1 98 ? -4.050 -3.897 18.702 1.00 96.69 98 GLU A CA 1
ATOM 797 C C . GLU A 1 98 ? -2.680 -4.159 18.074 1.00 96.69 98 GLU A C 1
ATOM 799 O O . GLU A 1 98 ? -2.035 -5.163 18.394 1.00 96.69 98 GLU A O 1
ATOM 804 N N . ARG A 1 99 ? -2.236 -3.219 17.225 1.00 95.75 99 ARG A N 1
ATOM 805 C CA . ARG A 1 99 ? -0.954 -3.251 16.496 1.00 95.75 99 ARG A CA 1
ATOM 806 C C . ARG A 1 99 ? -0.836 -4.367 15.455 1.00 95.75 99 ARG A C 1
ATOM 808 O O . ARG A 1 99 ? 0.247 -4.573 14.913 1.00 95.75 99 ARG A O 1
ATOM 815 N N . GLU A 1 100 ? -1.922 -5.079 15.168 1.00 97.25 100 GLU A N 1
ATOM 816 C CA . GLU A 1 100 ? -1.931 -6.129 14.154 1.00 97.25 100 GLU A CA 1
ATOM 817 C C . GLU A 1 100 ? -2.099 -5.538 12.754 1.00 97.25 100 GLU A C 1
ATOM 819 O O . GLU A 1 100 ? -2.932 -4.654 12.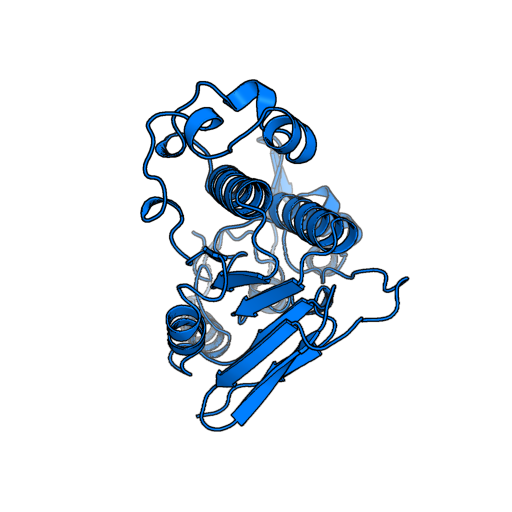536 1.00 97.25 100 GLU A O 1
ATOM 824 N N . VAL A 1 101 ? -1.344 -6.073 11.796 1.00 97.62 101 VAL A N 1
ATOM 825 C CA . VAL A 1 101 ? -1.578 -5.890 10.362 1.00 97.62 101 VAL A CA 1
ATOM 826 C C . VAL A 1 101 ? -2.182 -7.179 9.799 1.00 97.62 101 VAL A C 1
ATOM 828 O O . VAL A 1 101 ? -1.495 -8.189 9.651 1.00 97.62 101 VAL A O 1
ATOM 831 N N . LEU A 1 102 ? -3.474 -7.162 9.478 1.00 97.94 102 LEU A N 1
ATOM 832 C CA . LEU A 1 102 ? -4.205 -8.303 8.926 1.00 97.94 102 LEU A CA 1
ATOM 833 C C . LEU A 1 102 ? -4.420 -8.126 7.421 1.00 97.94 102 LEU A C 1
ATOM 835 O O . LEU A 1 102 ? -5.062 -7.175 6.984 1.00 97.94 102 LEU A O 1
ATOM 839 N N . CYS A 1 103 ? -3.949 -9.076 6.622 1.00 97.56 103 CYS A N 1
ATOM 840 C CA . CYS A 1 103 ? -4.194 -9.121 5.185 1.00 97.56 103 CYS A CA 1
ATOM 841 C C . CYS A 1 103 ? -5.430 -9.973 4.859 1.00 97.56 103 CYS A C 1
ATOM 843 O O . CYS A 1 103 ? -5.501 -11.139 5.246 1.00 97.56 103 CYS A O 1
ATOM 845 N N . LEU A 1 104 ? -6.359 -9.429 4.075 1.00 97.25 104 LEU A N 1
ATOM 846 C CA . LEU A 1 104 ? -7.386 -10.179 3.354 1.00 97.25 104 LEU A CA 1
ATOM 847 C C . LEU A 1 104 ? -6.907 -10.383 1.916 1.00 97.25 104 LEU A C 1
ATOM 849 O O . LEU A 1 104 ? -6.836 -9.424 1.144 1.00 97.25 104 LEU A O 1
ATOM 853 N N . VAL A 1 105 ? -6.598 -11.624 1.551 1.00 94.81 105 VAL A N 1
ATOM 854 C CA . VAL A 1 105 ? -6.114 -11.979 0.210 1.00 94.81 105 VAL A CA 1
ATOM 855 C C . VAL A 1 105 ? -7.131 -12.809 -0.554 1.00 94.81 105 VAL A C 1
ATOM 857 O O . VAL A 1 105 ? -8.026 -13.407 0.033 1.00 94.81 105 VAL A O 1
ATOM 860 N N . GLY A 1 106 ? -7.025 -12.813 -1.879 1.00 90.25 106 GLY A N 1
ATOM 861 C CA . GLY A 1 106 ? -7.877 -13.619 -2.752 1.00 90.25 106 GLY A CA 1
ATOM 862 C C . GLY A 1 106 ? -8.088 -12.970 -4.117 1.00 90.25 106 GLY A C 1
ATOM 863 O O . GLY A 1 106 ? -7.679 -11.828 -4.346 1.00 90.25 106 GLY A O 1
ATOM 864 N N . LYS A 1 107 ? -8.741 -13.695 -5.032 1.00 86.56 107 LYS A N 1
ATOM 865 C CA . LYS A 1 107 ? -8.995 -13.242 -6.414 1.00 86.56 107 LYS A CA 1
ATOM 866 C C . LYS A 1 107 ? -9.849 -11.971 -6.479 1.00 86.56 107 LYS A C 1
ATOM 868 O O . LYS A 1 107 ? -10.526 -11.592 -5.511 1.00 86.56 107 LYS A O 1
ATOM 873 N N . ASN A 1 108 ? -9.867 -11.316 -7.636 1.00 86.06 108 ASN A N 1
ATOM 874 C CA . ASN A 1 108 ? -10.808 -10.226 -7.866 1.00 86.06 108 ASN A CA 1
ATOM 875 C C . ASN A 1 108 ? -12.259 -10.732 -7.798 1.00 86.06 108 ASN A C 1
ATOM 877 O O . ASN A 1 108 ? -12.575 -11.870 -8.143 1.00 86.06 108 ASN A O 1
ATOM 881 N N . GLY A 1 109 ? -13.149 -9.903 -7.247 1.00 86.62 109 GLY A N 1
ATOM 882 C CA . GLY A 1 109 ? -14.558 -10.262 -7.054 1.00 86.62 109 GLY A CA 1
ATOM 883 C C . GLY A 1 109 ? -14.852 -11.224 -5.892 1.00 86.62 109 GLY A C 1
ATOM 884 O O . GLY A 1 109 ? -16.019 -11.521 -5.647 1.00 86.62 109 GLY A O 1
ATOM 885 N N . VAL A 1 110 ? -13.854 -11.667 -5.113 1.00 90.75 110 VAL A N 1
ATOM 886 C CA . VAL A 1 110 ? -14.094 -12.526 -3.931 1.00 90.75 110 VAL A CA 1
ATOM 887 C C . VAL A 1 110 ? -14.681 -11.770 -2.730 1.00 90.75 110 VAL A C 1
ATOM 889 O O . VAL A 1 110 ? -14.952 -12.357 -1.694 1.00 90.75 110 VAL A O 1
ATOM 892 N N . GLY A 1 111 ? -14.926 -10.465 -2.848 1.00 92.75 111 GLY A N 1
ATOM 893 C CA . GLY A 1 111 ? -15.594 -9.677 -1.809 1.00 92.75 111 GLY A CA 1
ATOM 894 C C . GLY A 1 111 ? -14.671 -8.955 -0.826 1.00 92.75 111 GLY A C 1
ATOM 895 O O . GLY A 1 111 ? -15.186 -8.434 0.156 1.00 92.75 111 GLY A O 1
ATOM 896 N N . LYS A 1 112 ? -13.359 -8.846 -1.098 1.00 94.19 112 LYS A N 1
ATOM 897 C CA . LYS A 1 112 ? -12.408 -8.052 -0.288 1.00 94.19 112 LYS A CA 1
ATOM 898 C C . LYS A 1 112 ? -12.911 -6.615 -0.057 1.00 94.19 112 LYS A C 1
ATOM 900 O O . LYS A 1 112 ? -13.193 -6.227 1.073 1.00 94.19 112 LYS A O 1
ATOM 905 N N . THR A 1 113 ? -13.159 -5.878 -1.141 1.00 94.00 113 THR A N 1
ATOM 906 C CA . THR A 1 113 ? -13.729 -4.521 -1.110 1.00 94.00 113 THR A CA 1
ATOM 907 C C . THR A 1 113 ? -15.083 -4.470 -0.400 1.00 94.00 113 THR A C 1
ATOM 909 O O . THR A 1 113 ? -15.367 -3.530 0.338 1.00 94.00 113 THR A O 1
ATOM 912 N N . THR A 1 114 ? -15.940 -5.482 -0.583 1.00 95.12 114 THR A N 1
ATOM 913 C CA . THR A 1 114 ? -17.244 -5.554 0.100 1.00 95.12 114 THR A CA 1
ATOM 914 C C . THR A 1 114 ? -17.074 -5.695 1.612 1.00 95.12 114 THR A C 1
ATOM 916 O O . THR A 1 114 ? -17.770 -5.016 2.367 1.00 95.12 114 THR A O 1
ATOM 919 N N . THR A 1 115 ? -16.123 -6.516 2.064 1.00 96.56 115 THR A N 1
ATOM 920 C CA . THR A 1 115 ? -15.759 -6.618 3.480 1.00 96.56 115 THR A CA 1
ATOM 921 C C . THR A 1 115 ? -15.284 -5.270 4.010 1.00 96.56 115 THR A C 1
ATOM 923 O O . THR A 1 115 ? -15.820 -4.816 5.017 1.00 96.5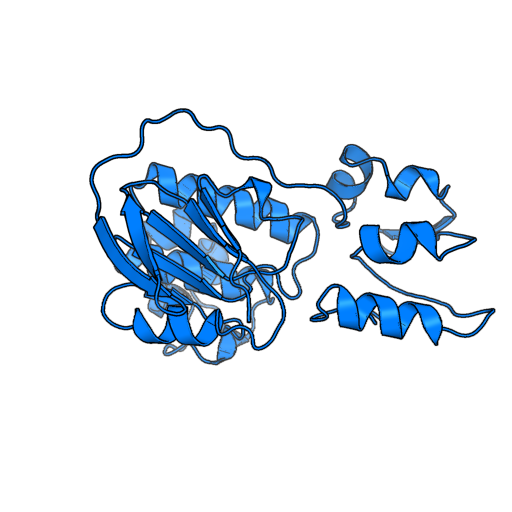6 115 THR A O 1
ATOM 926 N N . LEU A 1 116 ? -14.375 -4.578 3.319 1.00 97.06 116 LEU A N 1
ATOM 927 C CA . LEU A 1 116 ? -13.886 -3.262 3.752 1.00 97.06 116 LEU A CA 1
ATOM 928 C C . LEU A 1 116 ? -14.997 -2.208 3.815 1.00 97.06 116 LEU A C 1
ATOM 930 O O . LEU A 1 116 ? -15.080 -1.462 4.788 1.00 97.06 116 LEU A O 1
ATOM 934 N N . LYS A 1 117 ? -15.916 -2.191 2.842 1.00 95.94 117 LYS A N 1
ATOM 935 C CA . LYS A 1 117 ? -17.094 -1.308 2.867 1.00 95.94 117 LYS A CA 1
ATOM 936 C C . LYS A 1 117 ? -17.962 -1.520 4.111 1.00 95.94 117 LYS A C 1
ATOM 938 O O . LYS A 1 117 ? -18.480 -0.550 4.654 1.00 95.94 117 LYS A O 1
ATOM 943 N N . SER A 1 118 ? -18.085 -2.755 4.603 1.00 96.56 118 SER A N 1
ATOM 944 C CA . SER A 1 118 ? -18.835 -3.051 5.837 1.00 96.56 118 SER A CA 1
ATOM 945 C C . SER A 1 118 ? -18.180 -2.493 7.112 1.00 96.56 118 SER A C 1
ATOM 947 O O . SER A 1 118 ? -18.825 -2.427 8.160 1.00 96.56 118 SER A O 1
ATOM 949 N N . LEU A 1 119 ? -16.907 -2.085 7.029 1.00 97.25 119 LEU A N 1
ATOM 950 C CA . LEU A 1 119 ? -16.148 -1.495 8.132 1.00 97.25 119 LEU A CA 1
ATOM 951 C C . LEU A 1 119 ? -16.249 0.032 8.182 1.00 97.25 119 LEU A C 1
ATOM 953 O O . LEU A 1 119 ? -15.754 0.631 9.137 1.00 97.25 119 LEU A O 1
ATOM 957 N N . VAL A 1 120 ? -16.887 0.675 7.200 1.00 95.44 120 VAL A N 1
ATOM 958 C CA . VAL A 1 120 ? -17.108 2.127 7.220 1.00 95.44 120 VAL A CA 1
ATOM 959 C C . VAL A 1 120 ? -17.857 2.513 8.500 1.00 95.44 120 VAL A C 1
ATOM 961 O O . VAL A 1 120 ? -18.850 1.891 8.874 1.00 95.44 120 VAL A O 1
ATOM 964 N N . GLY A 1 121 ? -17.338 3.516 9.211 1.00 93.50 121 GLY A N 1
ATOM 965 C CA . GLY A 1 121 ? -17.837 3.941 10.524 1.00 93.50 121 GLY A CA 1
ATOM 966 C C . GLY A 1 121 ? -17.256 3.168 11.716 1.00 93.50 121 GLY A C 1
ATOM 967 O O . GLY A 1 121 ? -17.372 3.634 12.846 1.00 93.50 121 GLY A O 1
ATOM 968 N N . LYS A 1 122 ? -16.590 2.029 11.485 1.00 96.44 122 LYS A N 1
ATOM 969 C CA . LYS A 1 122 ? -15.824 1.273 12.498 1.00 96.44 122 LYS A CA 1
ATOM 970 C C . LYS A 1 122 ? -14.308 1.406 12.314 1.00 96.44 122 LYS A C 1
ATOM 972 O O . LYS A 1 122 ? -13.560 1.268 13.277 1.00 96.44 122 LYS A O 1
ATOM 977 N N . ALA A 1 123 ? -13.870 1.666 11.087 1.00 97.56 123 ALA A N 1
ATOM 978 C CA . ALA A 1 123 ? -12.487 1.902 10.697 1.00 97.56 123 ALA A CA 1
ATOM 979 C C . ALA A 1 123 ? -12.406 3.084 9.722 1.00 97.56 123 ALA A C 1
ATOM 981 O O . ALA A 1 123 ? -13.390 3.417 9.052 1.00 97.56 123 ALA A O 1
ATOM 982 N N . PHE A 1 124 ? -11.223 3.687 9.611 1.00 97.50 124 PHE A N 1
ATOM 983 C CA . PHE A 1 124 ? -10.926 4.612 8.522 1.00 97.50 124 PHE A CA 1
ATOM 984 C C . PHE A 1 124 ? -10.594 3.797 7.272 1.00 97.50 124 PHE A C 1
ATOM 986 O O . PHE A 1 124 ? -9.572 3.115 7.242 1.00 97.50 124 PHE A O 1
ATOM 993 N N . VAL A 1 125 ? -11.466 3.825 6.265 1.00 97.88 125 VAL A N 1
ATOM 994 C CA . VAL A 1 125 ? -11.318 3.007 5.053 1.00 97.88 125 VAL A CA 1
ATOM 995 C C . VAL A 1 125 ? -10.747 3.855 3.919 1.00 97.88 125 VAL A C 1
ATOM 997 O O . VAL A 1 125 ? -11.329 4.874 3.552 1.00 97.88 125 VAL A O 1
ATOM 1000 N N . ILE A 1 126 ? -9.629 3.414 3.354 1.00 97.06 126 ILE A N 1
ATOM 1001 C CA . ILE A 1 126 ? -8.992 3.961 2.157 1.00 97.06 126 ILE A CA 1
ATOM 1002 C C . ILE A 1 126 ? -9.246 2.976 1.018 1.00 97.06 126 ILE A C 1
ATOM 1004 O O . ILE A 1 126 ? -8.896 1.801 1.113 1.00 97.06 126 ILE A O 1
ATOM 1008 N N . PHE A 1 127 ? -9.894 3.452 -0.035 1.00 94.56 127 PHE A N 1
ATOM 1009 C CA . PHE A 1 127 ? -10.235 2.704 -1.233 1.00 94.56 127 PHE A CA 1
ATOM 1010 C C . PHE A 1 127 ? -9.153 2.854 -2.305 1.00 94.56 127 PHE A C 1
ATOM 1012 O O . PHE A 1 127 ? -8.378 3.806 -2.303 1.00 94.56 127 PHE A O 1
ATOM 1019 N N . GLN A 1 128 ? -9.168 1.935 -3.271 1.00 89.19 128 GLN A N 1
ATOM 1020 C CA . GLN A 1 128 ? -8.184 1.846 -4.354 1.00 89.19 128 GLN A CA 1
ATOM 1021 C C . GLN A 1 128 ? -8.044 3.121 -5.201 1.00 89.19 128 GLN A C 1
ATOM 1023 O O . GLN A 1 128 ? -7.004 3.323 -5.813 1.00 89.19 128 GLN A O 1
ATOM 1028 N N . ASN A 1 129 ? -9.077 3.969 -5.285 1.00 90.56 129 ASN A N 1
ATOM 1029 C CA . ASN A 1 129 ? -8.993 5.242 -5.999 1.00 90.56 129 ASN A CA 1
ATOM 1030 C C . ASN A 1 129 ? -8.933 6.413 -5.002 1.00 90.56 129 ASN A C 1
ATOM 1032 O O . ASN A 1 129 ? -9.989 6.829 -4.509 1.00 90.56 129 ASN A O 1
ATOM 1036 N N . PRO A 1 130 ? -7.734 6.974 -4.745 1.00 88.38 130 PRO A N 1
ATOM 1037 C CA . PRO A 1 130 ? -7.559 8.065 -3.797 1.00 88.38 130 PRO A CA 1
ATOM 1038 C C . PRO A 1 130 ? -8.356 9.322 -4.137 1.00 88.38 130 PRO A C 1
ATOM 1040 O O . PRO A 1 130 ? -8.838 10.006 -3.238 1.00 88.38 130 PRO A O 1
ATOM 1043 N N . ASP A 1 131 ? -8.531 9.615 -5.430 1.00 91.19 131 ASP A N 1
ATOM 1044 C CA . ASP A 1 131 ? -9.171 10.853 -5.889 1.00 91.19 131 ASP A CA 1
ATOM 1045 C C . ASP A 1 131 ? -10.637 10.953 -5.458 1.00 91.19 131 ASP A C 1
ATOM 1047 O O . ASP A 1 131 ? -11.183 12.046 -5.357 1.00 91.19 131 ASP A O 1
ATOM 1051 N N . LEU A 1 132 ? -11.277 9.823 -5.150 1.00 90.69 132 LEU A N 1
ATOM 1052 C CA . LEU A 1 132 ? -12.660 9.791 -4.673 1.00 90.69 132 LEU A CA 1
ATOM 1053 C C . LEU A 1 132 ? -12.795 10.102 -3.174 1.00 90.69 132 LEU A C 1
ATOM 1055 O O . LEU A 1 132 ? -13.911 10.080 -2.654 1.00 90.69 132 LEU A O 1
ATOM 1059 N N . GLN A 1 133 ? -11.686 10.338 -2.468 1.00 93.56 133 GLN A N 1
ATOM 1060 C CA . GLN A 1 133 ? -11.658 10.497 -1.011 1.00 93.56 133 GLN A CA 1
ATOM 1061 C C . GLN A 1 133 ? -11.030 11.805 -0.530 1.00 93.56 133 GLN A C 1
ATOM 1063 O O . GLN A 1 133 ? -10.883 11.984 0.677 1.00 93.56 133 GLN A O 1
ATOM 1068 N N . PHE A 1 134 ? -10.686 12.718 -1.437 1.00 96.06 134 PHE A N 1
ATOM 1069 C CA . PHE A 1 134 ? -10.290 14.073 -1.065 1.00 96.06 134 PHE A CA 1
ATOM 1070 C C . PHE A 1 134 ? -11.517 14.987 -1.023 1.00 96.06 134 PHE A C 1
ATOM 1072 O O . PHE A 1 134 ? -12.295 15.066 -1.972 1.00 96.06 134 PHE A O 1
ATOM 1079 N N . PHE A 1 135 ? -11.677 15.708 0.077 1.00 94.62 135 PHE A N 1
ATOM 1080 C CA . PHE A 1 135 ? -12.815 16.579 0.368 1.00 94.62 135 PHE A CA 1
ATOM 1081 C C . PHE A 1 135 ? -12.429 18.060 0.512 1.00 94.62 135 PHE A C 1
ATOM 1083 O O . PHE A 1 135 ? -13.313 18.914 0.564 1.00 94.62 135 PHE A O 1
ATOM 1090 N N . HIS A 1 136 ? -11.136 18.375 0.558 1.00 96.44 136 HIS A N 1
ATOM 1091 C CA . HIS A 1 136 ? -10.592 19.707 0.784 1.00 96.44 136 HIS A CA 1
ATOM 1092 C C . HIS A 1 136 ? -9.688 20.158 -0.365 1.00 96.44 136 HIS A C 1
ATOM 1094 O O . HIS A 1 136 ? -9.242 19.371 -1.205 1.00 96.44 136 HIS A O 1
ATOM 1100 N N . ALA A 1 137 ? -9.430 21.466 -0.407 1.00 96.19 137 ALA A N 1
ATOM 1101 C CA . ALA A 1 137 ? -8.671 22.085 -1.481 1.00 96.19 137 ALA A CA 1
ATOM 1102 C C . ALA A 1 137 ? -7.166 21.842 -1.339 1.00 96.19 137 ALA A C 1
ATOM 1104 O O . ALA A 1 137 ? -6.469 21.804 -2.354 1.00 96.19 137 ALA A O 1
ATOM 1105 N N . THR A 1 138 ? -6.676 21.671 -0.107 1.00 97.62 138 THR A N 1
ATOM 1106 C CA . THR A 1 138 ? -5.247 21.559 0.209 1.00 97.62 138 THR A CA 1
ATOM 1107 C C . THR A 1 138 ? -4.905 20.310 1.021 1.00 97.62 138 THR A C 1
ATOM 1109 O O . THR A 1 138 ? -5.727 19.776 1.768 1.00 97.62 138 THR A O 1
ATOM 1112 N N . VAL A 1 139 ? -3.654 19.853 0.914 1.00 97.94 139 VAL A N 1
ATOM 1113 C CA . VAL A 1 139 ? -3.124 18.739 1.724 1.00 97.94 139 VAL A CA 1
ATOM 1114 C C . VAL A 1 139 ? -3.202 19.043 3.222 1.00 97.94 139 VAL A C 1
ATOM 1116 O O . VAL A 1 139 ? -3.500 18.152 4.013 1.00 97.94 139 VAL A O 1
ATOM 1119 N N . ARG A 1 140 ? -2.966 20.297 3.621 1.00 97.19 140 ARG A N 1
ATOM 1120 C CA . ARG A 1 140 ? -3.068 20.752 5.013 1.00 97.19 140 ARG A CA 1
ATOM 1121 C C . ARG A 1 140 ? -4.465 20.560 5.594 1.00 97.19 140 ARG A C 1
ATOM 1123 O O . ARG A 1 140 ? -4.599 20.232 6.767 1.00 97.19 140 ARG A O 1
ATOM 1130 N N . GLU A 1 141 ? -5.501 20.807 4.804 1.00 96.19 141 GLU A N 1
ATOM 1131 C CA . GLU A 1 141 ? -6.883 20.651 5.260 1.00 96.19 141 GLU A CA 1
ATOM 1132 C C . GLU A 1 141 ? -7.292 19.172 5.344 1.00 96.19 141 GLU A C 1
ATOM 1134 O O . GLU A 1 141 ? -8.011 18.788 6.268 1.00 96.19 141 GLU A O 1
ATOM 1139 N N . GLU A 1 142 ? -6.784 18.335 4.430 1.00 97.06 142 GLU A N 1
ATOM 1140 C CA . GLU A 1 142 ? -6.970 16.877 4.468 1.00 97.06 142 GLU A CA 1
ATOM 1141 C C . GLU A 1 142 ? -6.287 16.213 5.667 1.00 97.06 142 GLU A C 1
ATOM 1143 O O . GLU A 1 142 ? -6.838 15.301 6.294 1.00 97.06 142 GLU A O 1
ATOM 1148 N N . VAL A 1 143 ? -5.071 16.656 5.986 1.00 97.00 143 VAL A N 1
ATOM 1149 C CA . VAL A 1 143 ? -4.229 16.094 7.044 1.00 97.00 143 VAL A CA 1
ATOM 1150 C C . VAL A 1 143 ? -4.249 17.032 8.243 1.00 97.00 143 VAL A C 1
ATOM 1152 O O . VAL A 1 143 ? -3.503 18.007 8.320 1.00 97.00 143 VAL A O 1
ATOM 1155 N N . LYS A 1 144 ? -5.114 16.730 9.213 1.00 89.38 144 LYS A N 1
ATOM 1156 C CA . LYS A 1 144 ? -5.342 17.613 10.360 1.00 89.38 144 LYS A CA 1
ATOM 1157 C C . LYS A 1 144 ? -4.161 17.592 11.332 1.00 89.38 144 LYS A C 1
ATOM 1159 O O . LYS A 1 144 ? -4.030 16.684 12.146 1.00 89.38 144 LYS A O 1
ATOM 1164 N N . GLY A 1 145 ? -3.368 18.657 11.315 1.00 91.00 145 GLY A N 1
ATOM 1165 C CA . GLY A 1 145 ? -2.311 18.912 12.293 1.00 91.00 145 GLY A CA 1
ATOM 1166 C C . GLY A 1 145 ? -0.906 18.776 11.714 1.00 91.00 145 GLY A C 1
ATOM 1167 O O . GLY A 1 145 ? -0.606 17.851 10.959 1.00 91.00 145 GLY A O 1
ATOM 1168 N N . ASP A 1 146 ? -0.033 19.703 12.108 1.00 92.50 146 ASP A N 1
ATOM 1169 C CA . ASP A 1 146 ? 1.335 19.794 11.587 1.00 92.50 146 ASP A CA 1
ATOM 1170 C C . ASP A 1 146 ? 2.191 18.566 11.926 1.00 92.50 146 ASP A C 1
ATOM 1172 O O . ASP A 1 146 ? 3.062 18.201 11.143 1.00 92.50 146 ASP A O 1
ATOM 1176 N N . GLU A 1 147 ? 1.901 17.889 13.040 1.00 93.62 147 GLU A N 1
ATOM 1177 C CA . GLU A 1 147 ? 2.558 16.636 13.428 1.00 93.62 147 GLU A CA 1
ATOM 1178 C C . GLU A 1 147 ? 2.397 15.558 12.347 1.00 93.62 147 GLU A C 1
ATOM 1180 O O . GLU A 1 147 ? 3.374 14.949 11.922 1.00 93.62 147 GLU A O 1
ATOM 1185 N N . ALA A 1 148 ? 1.179 15.358 11.836 1.00 95.81 148 ALA A N 1
ATOM 1186 C CA . ALA A 1 148 ? 0.925 14.372 10.792 1.00 95.81 148 ALA A CA 1
ATOM 1187 C C . ALA A 1 148 ? 1.563 14.786 9.454 1.00 95.81 148 ALA A C 1
ATOM 1189 O O . ALA A 1 148 ? 2.113 13.949 8.741 1.00 95.81 148 ALA A O 1
ATOM 1190 N N . LEU A 1 149 ? 1.556 16.080 9.118 1.00 96.75 149 LEU A N 1
ATOM 1191 C CA . LEU A 1 149 ? 2.259 16.572 7.928 1.00 96.75 149 LEU A CA 1
ATOM 1192 C C . LEU A 1 149 ? 3.772 16.330 8.015 1.00 96.75 149 LEU A C 1
ATOM 1194 O O . LEU A 1 149 ? 4.404 16.012 7.009 1.00 96.75 149 LEU A O 1
ATOM 1198 N N . GLU A 1 150 ? 4.358 16.476 9.200 1.00 95.69 150 GLU A N 1
ATOM 1199 C CA . GLU A 1 150 ? 5.783 16.259 9.441 1.00 95.69 150 GLU A CA 1
ATOM 1200 C C . GLU A 1 150 ? 6.147 14.772 9.421 1.00 95.69 150 GLU A C 1
ATOM 1202 O O . GLU A 1 150 ? 7.014 14.373 8.642 1.00 95.69 150 GLU A O 1
ATOM 1207 N N . LEU A 1 151 ? 5.429 13.942 10.184 1.00 94.69 151 LEU A N 1
ATOM 1208 C CA . LEU A 1 151 ? 5.659 12.495 10.276 1.00 94.69 151 LEU A CA 1
ATOM 1209 C C . LEU A 1 151 ? 5.575 11.789 8.917 1.00 94.69 151 LEU A C 1
ATOM 1211 O O . LEU A 1 151 ? 6.344 10.868 8.644 1.00 94.69 151 LEU A O 1
ATOM 1215 N N . PHE A 1 152 ? 4.670 12.236 8.045 1.00 95.94 152 PHE A N 1
ATOM 1216 C CA . PHE A 1 152 ? 4.490 11.655 6.714 1.00 95.94 152 PHE A CA 1
ATOM 1217 C C . PHE A 1 152 ? 5.271 12.396 5.615 1.00 95.94 152 PHE A C 1
ATOM 1219 O O . PHE A 1 152 ? 5.186 12.018 4.446 1.00 95.94 152 PHE A O 1
ATOM 1226 N N . GLY A 1 153 ? 6.065 13.422 5.947 1.00 95.44 153 GLY A N 1
ATOM 1227 C CA . GLY A 1 153 ? 6.874 14.166 4.975 1.00 95.44 153 GLY A CA 1
ATOM 1228 C C . GLY A 1 153 ? 6.033 14.860 3.896 1.00 95.44 153 GLY A C 1
ATOM 1229 O O . GLY A 1 153 ? 6.297 14.702 2.707 1.00 95.44 153 GLY A O 1
ATOM 1230 N N . LEU A 1 154 ? 4.982 15.566 4.317 1.00 97.00 154 LEU A N 1
ATOM 1231 C CA . LEU A 1 154 ? 4.034 16.309 3.476 1.00 97.00 154 LEU A CA 1
ATOM 1232 C C . LEU A 1 154 ? 4.123 17.834 3.676 1.00 97.00 154 LEU A C 1
ATOM 1234 O O . LEU A 1 154 ? 3.357 18.584 3.071 1.00 97.00 154 LEU A O 1
ATOM 1238 N N . LYS A 1 155 ? 5.040 18.311 4.525 1.00 96.50 155 LYS A N 1
ATOM 1239 C CA . LYS A 1 155 ? 5.156 19.723 4.935 1.00 96.50 155 LYS A CA 1
ATOM 1240 C C . LYS A 1 155 ? 5.386 20.676 3.752 1.00 96.50 155 LYS A C 1
ATOM 1242 O O . LYS A 1 155 ? 4.778 21.737 3.689 1.00 96.50 155 LYS A O 1
ATOM 1247 N N . ASP A 1 156 ? 6.210 20.271 2.788 1.00 96.62 156 ASP A N 1
ATOM 1248 C CA . ASP A 1 156 ? 6.516 21.000 1.546 1.00 96.62 156 ASP A CA 1
ATOM 1249 C C . ASP A 1 156 ? 5.356 20.998 0.531 1.00 96.62 156 ASP A C 1
ATOM 1251 O O . ASP A 1 156 ? 5.346 21.772 -0.429 1.00 96.62 156 ASP A O 1
ATOM 1255 N N . LYS A 1 157 ? 4.362 20.131 0.745 1.00 96.81 157 LYS A N 1
ATOM 1256 C CA . LYS A 1 157 ? 3.179 19.956 -0.108 1.00 96.81 157 LYS A CA 1
ATOM 1257 C C . LYS A 1 157 ? 1.895 20.434 0.560 1.00 96.81 157 LYS A C 1
ATOM 1259 O O . LYS A 1 157 ? 0.844 20.334 -0.061 1.00 96.81 157 LYS A O 1
ATOM 1264 N N . ALA A 1 158 ? 1.975 20.971 1.777 1.00 97.19 158 ALA A N 1
ATOM 1265 C CA . ALA A 1 158 ? 0.825 21.332 2.602 1.00 97.19 158 ALA A CA 1
ATOM 1266 C C . ALA A 1 158 ? -0.192 22.224 1.864 1.00 97.19 158 ALA A C 1
ATOM 1268 O O . ALA A 1 158 ? -1.392 21.980 1.940 1.00 97.19 158 ALA A O 1
ATOM 1269 N N . GLU A 1 159 ? 0.289 23.195 1.084 1.00 97.44 159 GLU A N 1
ATOM 1270 C CA . GLU A 1 159 ? -0.556 24.152 0.352 1.00 97.44 159 GLU A CA 1
ATOM 1271 C C . GLU A 1 159 ? -0.925 23.689 -1.070 1.00 97.44 159 GLU A C 1
ATOM 1273 O O . GLU A 1 159 ? -1.637 24.386 -1.792 1.00 97.44 159 GLU A O 1
ATOM 1278 N N . LYS A 1 160 ? -0.429 22.527 -1.515 1.00 97.81 160 LYS A N 1
ATOM 1279 C CA . LYS A 1 160 ? -0.788 21.970 -2.825 1.00 97.81 160 LYS A CA 1
ATOM 1280 C C . LYS A 1 160 ? -2.168 21.330 -2.766 1.00 97.81 160 LYS A C 1
ATOM 1282 O O . LYS A 1 160 ? -2.602 20.843 -1.723 1.00 97.81 160 LYS A O 1
ATOM 1287 N N . SER A 1 161 ? -2.819 21.254 -3.923 1.00 97.69 161 SER A N 1
ATOM 1288 C CA . SER A 1 161 ? -4.023 20.441 -4.067 1.00 97.69 161 SER A CA 1
ATOM 1289 C C . SER A 1 161 ? -3.681 18.947 -4.012 1.00 97.69 161 SER A C 1
ATOM 1291 O O . SER A 1 161 ? -2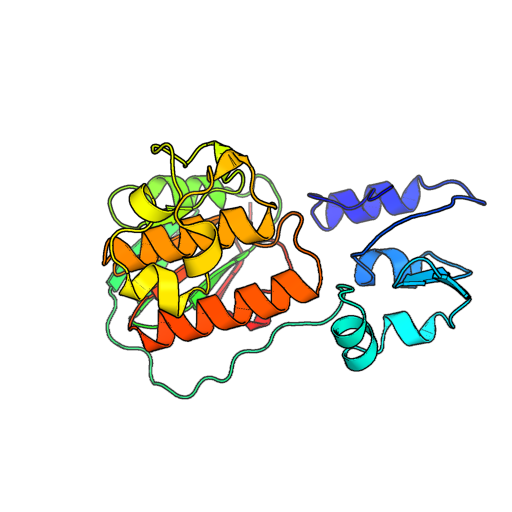.788 18.531 -4.758 1.00 97.69 161 SER A O 1
ATOM 1293 N N . PRO A 1 162 ? -4.391 18.123 -3.212 1.00 96.62 162 PRO A N 1
ATOM 1294 C CA . PRO A 1 162 ? -4.192 16.670 -3.191 1.00 96.62 162 PRO A CA 1
ATOM 1295 C C . PRO A 1 162 ? -4.347 16.028 -4.578 1.00 96.62 162 PRO A C 1
ATOM 1297 O O . PRO A 1 162 ? -3.625 15.099 -4.928 1.00 96.62 162 PRO A O 1
ATOM 1300 N N . TYR A 1 163 ? -5.227 16.584 -5.413 1.00 95.31 163 TYR A N 1
ATOM 1301 C CA . TYR A 1 163 ? -5.486 16.112 -6.774 1.00 95.31 163 TYR A CA 1
ATOM 1302 C C . TYR A 1 163 ? -4.296 16.286 -7.729 1.00 95.31 163 TYR A C 1
ATOM 1304 O O . TYR A 1 163 ? -4.196 15.554 -8.714 1.00 95.31 163 TYR A O 1
ATOM 1312 N N . ALA A 1 164 ? -3.391 17.226 -7.437 1.00 95.25 164 ALA A N 1
ATOM 1313 C CA . ALA A 1 164 ? -2.209 17.519 -8.250 1.00 95.25 164 ALA A CA 1
ATOM 1314 C C . ALA A 1 164 ? -0.985 16.655 -7.890 1.00 95.25 164 ALA A C 1
ATOM 1316 O O . ALA A 1 164 ? 0.078 16.820 -8.486 1.00 95.25 164 ALA A O 1
ATOM 1317 N N . LEU A 1 165 ? -1.111 15.782 -6.890 1.00 94.12 165 LEU A N 1
ATOM 1318 C CA . LEU A 1 165 ? -0.031 14.922 -6.418 1.00 94.12 165 LEU A CA 1
ATOM 1319 C C . LEU A 1 165 ? 0.098 13.644 -7.260 1.00 94.12 165 LEU A C 1
ATOM 1321 O O . LEU A 1 165 ? -0.844 13.229 -7.940 1.00 94.12 165 LEU A O 1
ATOM 1325 N N . SER A 1 166 ? 1.255 12.984 -7.192 1.00 90.81 166 SER A N 1
ATOM 1326 C CA . SER A 1 166 ? 1.415 11.637 -7.754 1.00 90.81 166 SER A CA 1
ATOM 1327 C C . SER A 1 166 ? 0.535 10.625 -7.009 1.00 90.81 166 SER A C 1
ATOM 1329 O O . SER A 1 166 ? 0.099 10.870 -5.885 1.00 90.81 166 SER A O 1
ATOM 1331 N N . TYR A 1 167 ? 0.279 9.453 -7.595 1.00 88.38 167 TYR A N 1
ATOM 1332 C CA . TYR A 1 167 ? -0.534 8.424 -6.934 1.00 88.38 167 TYR A CA 1
ATOM 1333 C C . TYR A 1 167 ? 0.030 8.015 -5.556 1.00 88.38 167 TYR A C 1
ATOM 1335 O O . TYR A 1 167 ? -0.706 7.956 -4.569 1.00 88.38 167 TYR A O 1
ATOM 1343 N N . GLY A 1 168 ? 1.346 7.798 -5.455 1.00 88.81 168 GLY A N 1
ATOM 1344 C CA . GLY A 1 168 ? 2.000 7.457 -4.185 1.00 88.81 168 GLY A CA 1
ATOM 1345 C C . GLY A 1 168 ? 1.900 8.577 -3.144 1.00 88.81 168 GLY A C 1
ATOM 1346 O O . GLY A 1 168 ? 1.670 8.322 -1.960 1.00 88.81 168 GLY A O 1
ATOM 1347 N N . GLU A 1 169 ? 1.997 9.833 -3.582 1.00 93.25 169 GLU A N 1
ATOM 1348 C CA . GLU A 1 169 ? 1.785 10.999 -2.722 1.00 93.25 169 GLU A CA 1
ATOM 1349 C C . GLU A 1 169 ? 0.325 11.119 -2.265 1.00 93.25 169 GLU A C 1
ATOM 1351 O O . GLU A 1 169 ? 0.083 11.382 -1.089 1.00 93.25 169 GLU A O 1
ATOM 1356 N N . LYS A 1 170 ? -0.650 10.858 -3.143 1.00 94.56 170 LYS A N 1
ATOM 1357 C CA . LYS A 1 170 ? -2.081 10.810 -2.796 1.00 94.56 170 LYS A CA 1
ATOM 1358 C C . LYS A 1 170 ? -2.363 9.762 -1.722 1.00 94.56 170 LYS A C 1
ATOM 1360 O O . LYS A 1 170 ? -3.002 10.066 -0.716 1.00 94.56 170 LYS A O 1
ATOM 1365 N N . MET A 1 171 ? -1.827 8.553 -1.886 1.00 94.38 171 MET A N 1
ATOM 1366 C CA . MET A 1 171 ? -1.943 7.492 -0.880 1.00 94.38 171 MET A CA 1
ATOM 1367 C C . MET A 1 171 ? -1.337 7.905 0.462 1.00 94.38 171 MET A C 1
ATOM 1369 O O . MET A 1 171 ? -1.946 7.693 1.509 1.00 94.38 171 MET A O 1
ATOM 1373 N N . ARG A 1 172 ? -0.172 8.556 0.446 1.00 95.19 172 ARG A N 1
ATOM 1374 C CA . ARG A 1 172 ? 0.461 9.106 1.650 1.00 95.19 172 ARG A CA 1
ATOM 1375 C C . ARG A 1 172 ? -0.411 10.159 2.339 1.00 95.19 172 ARG A C 1
ATOM 1377 O O . ARG A 1 172 ? -0.525 10.118 3.560 1.00 95.19 172 ARG A O 1
ATOM 1384 N N . VAL A 1 173 ? -1.055 11.058 1.589 1.00 97.06 173 VAL A N 1
ATOM 1385 C CA . VAL A 1 173 ? -2.012 12.035 2.145 1.00 97.06 173 VAL A CA 1
ATOM 1386 C C . VAL A 1 173 ? -3.185 11.326 2.822 1.00 97.06 173 VAL A C 1
ATOM 1388 O O . VAL A 1 173 ? -3.515 11.663 3.956 1.00 97.06 173 VAL A O 1
ATOM 1391 N N . LEU A 1 174 ? -3.777 10.308 2.190 1.00 96.94 174 LEU A N 1
ATOM 1392 C CA . LEU A 1 174 ? -4.891 9.562 2.789 1.00 96.94 174 LEU A CA 1
ATOM 1393 C C . LEU A 1 174 ? -4.480 8.803 4.053 1.00 96.94 174 LEU A C 1
ATOM 1395 O O . LEU A 1 174 ? -5.208 8.823 5.043 1.00 96.94 174 LEU A O 1
ATOM 1399 N N . ILE A 1 175 ? -3.299 8.181 4.061 1.00 97.06 175 ILE A N 1
ATOM 1400 C CA . ILE A 1 175 ? -2.766 7.497 5.245 1.00 97.06 175 ILE A CA 1
ATOM 1401 C C . ILE A 1 175 ? -2.494 8.504 6.378 1.00 97.06 175 ILE A C 1
ATOM 1403 O O . ILE A 1 175 ? -2.855 8.248 7.528 1.00 97.06 175 ILE A O 1
ATOM 1407 N N . ALA A 1 176 ? -1.929 9.673 6.065 1.00 97.19 176 ALA A N 1
ATOM 1408 C CA . ALA A 1 176 ? -1.716 10.745 7.037 1.00 97.19 176 ALA A CA 1
ATOM 1409 C C . ALA A 1 176 ? -3.046 11.323 7.567 1.00 97.19 176 ALA A C 1
ATOM 1411 O O . ALA A 1 176 ? -3.180 11.617 8.758 1.00 97.19 176 ALA A O 1
ATOM 1412 N N . SER A 1 177 ? -4.068 11.427 6.714 1.00 97.00 177 SER A N 1
ATOM 1413 C CA . SER A 1 177 ? -5.428 11.806 7.115 1.00 97.00 177 SER A CA 1
ATOM 1414 C C . SER A 1 177 ? -6.034 10.763 8.066 1.00 97.00 177 SER A C 1
ATOM 1416 O O . SER A 1 177 ? -6.512 11.104 9.151 1.00 97.00 177 SER A O 1
ATOM 1418 N N . ALA A 1 178 ? -5.896 9.471 7.748 1.00 96.38 178 ALA A N 1
ATOM 1419 C CA . ALA A 1 178 ? -6.321 8.377 8.618 1.00 96.38 178 ALA A CA 1
ATOM 1420 C C . ALA A 1 178 ? -5.628 8.432 9.989 1.00 96.38 178 ALA A C 1
ATOM 1422 O O . ALA A 1 178 ? -6.290 8.306 11.023 1.00 96.38 178 ALA A O 1
ATOM 1423 N N . PHE A 1 179 ? -4.321 8.697 10.010 1.00 96.50 179 PHE A N 1
ATOM 1424 C CA . PHE A 1 179 ? -3.553 8.893 11.237 1.00 96.50 179 PHE A CA 1
ATOM 1425 C C . PHE A 1 179 ? -4.073 10.084 12.062 1.00 96.50 179 PHE A C 1
ATOM 1427 O O . PHE A 1 179 ? -4.413 9.924 13.239 1.00 96.50 179 PHE A O 1
ATOM 1434 N N . SER A 1 180 ? -4.215 11.259 11.439 1.00 95.81 180 SER A N 1
ATOM 1435 C CA . SER A 1 180 ? -4.674 12.488 12.108 1.00 95.81 180 SER A CA 1
ATOM 1436 C C . SER A 1 180 ? -6.119 12.418 12.616 1.00 95.81 180 SER A C 1
ATOM 1438 O O . SER A 1 180 ? -6.458 13.051 13.618 1.00 95.81 180 SER A O 1
ATOM 1440 N N . SER A 1 181 ? -6.966 11.581 12.004 1.00 93.56 181 SER A N 1
ATOM 1441 C CA . SER A 1 181 ? -8.329 11.301 12.484 1.00 93.56 181 SER A CA 1
ATOM 1442 C C . SER A 1 181 ? -8.373 10.592 13.847 1.00 93.56 181 SER A C 1
ATOM 1444 O O . SER A 1 181 ? -9.443 10.452 14.440 1.00 93.56 181 SER A O 1
ATOM 1446 N N . LYS A 1 182 ? -7.220 10.121 14.346 1.00 90.94 182 LYS A N 1
ATOM 1447 C CA . LYS A 1 182 ? -7.064 9.295 15.553 1.00 90.94 182 LYS A CA 1
ATOM 1448 C C . LYS A 1 182 ? -7.795 7.950 15.495 1.00 90.94 182 LYS A C 1
ATOM 1450 O O . LYS A 1 182 ? -7.931 7.297 16.533 1.00 90.94 182 LYS A O 1
ATOM 1455 N N . SER A 1 183 ? -8.191 7.493 14.309 1.00 94.69 183 SER A N 1
ATOM 1456 C CA . SER A 1 183 ? -8.802 6.176 14.109 1.00 94.69 183 SER A CA 1
ATOM 1457 C C . SER A 1 183 ? -7.887 5.061 14.610 1.00 94.69 183 SER A C 1
ATOM 1459 O O . SER A 1 183 ? -6.707 5.021 14.278 1.00 94.69 183 SER A O 1
ATOM 1461 N N . LYS A 1 184 ? -8.403 4.149 15.443 1.00 96.00 184 LYS A N 1
ATOM 1462 C CA . LYS A 1 184 ? -7.619 3.005 15.950 1.00 96.00 184 LYS A CA 1
ATOM 1463 C C . LYS A 1 184 ? -7.400 1.925 14.891 1.00 96.00 184 LYS A C 1
ATOM 1465 O O . LYS A 1 184 ? -6.394 1.222 14.939 1.00 96.00 184 LYS A O 1
ATOM 1470 N N . VAL A 1 185 ? -8.345 1.808 13.957 1.00 98.38 185 VAL A N 1
ATOM 1471 C CA . VAL A 1 185 ? -8.315 0.836 12.864 1.00 98.38 185 VAL A CA 1
ATOM 1472 C C . VAL A 1 185 ? -8.313 1.566 11.530 1.00 98.38 185 VAL A C 1
ATOM 1474 O O . VAL A 1 185 ? -9.156 2.436 11.296 1.00 98.38 185 VAL A O 1
ATOM 1477 N N . ILE A 1 186 ? -7.378 1.188 10.664 1.00 98.56 186 ILE A N 1
ATOM 1478 C CA . ILE A 1 186 ? -7.247 1.692 9.298 1.00 98.56 186 ILE A CA 1
ATOM 1479 C C . ILE A 1 186 ? -7.398 0.504 8.351 1.00 98.56 186 ILE A C 1
ATOM 1481 O O . ILE A 1 186 ? -6.783 -0.538 8.555 1.00 98.56 186 ILE A O 1
ATOM 1485 N N . ALA A 1 187 ? -8.229 0.638 7.328 1.00 98.44 187 ALA A N 1
ATOM 1486 C CA . ALA A 1 187 ? -8.446 -0.392 6.325 1.00 98.44 187 ALA A CA 1
ATOM 1487 C C . ALA A 1 187 ? -8.031 0.132 4.948 1.00 98.44 187 ALA A C 1
ATOM 1489 O O . ALA A 1 187 ? -8.429 1.229 4.574 1.00 98.44 187 ALA A O 1
ATOM 1490 N N . LEU A 1 188 ? -7.241 -0.637 4.207 1.00 97.94 188 LEU A N 1
ATOM 1491 C CA . LEU A 1 188 ? -6.656 -0.257 2.923 1.00 97.94 188 LEU A CA 1
ATOM 1492 C C . LEU A 1 188 ? -7.111 -1.238 1.839 1.00 97.94 188 LEU A C 1
ATOM 1494 O O . LEU A 1 188 ? -6.887 -2.439 1.982 1.00 97.94 188 LEU A O 1
ATOM 1498 N N . ASP A 1 189 ? -7.727 -0.743 0.769 1.00 96.06 189 ASP A N 1
ATOM 1499 C CA . ASP A 1 189 ? -8.154 -1.543 -0.384 1.00 96.06 189 ASP A CA 1
ATOM 1500 C C . ASP A 1 189 ? -7.170 -1.374 -1.546 1.00 96.06 189 ASP A C 1
ATOM 1502 O O . ASP A 1 189 ? -7.045 -0.287 -2.102 1.00 96.06 189 ASP A O 1
ATOM 1506 N N . GLU A 1 190 ? -6.462 -2.450 -1.888 1.00 93.62 190 GLU A N 1
ATOM 1507 C CA . GLU A 1 190 ? -5.451 -2.524 -2.952 1.00 93.62 190 GLU A CA 1
ATOM 1508 C C . GLU A 1 190 ? -4.429 -1.361 -2.938 1.00 93.62 190 GLU A C 1
ATOM 1510 O O . GLU A 1 190 ? -4.197 -0.722 -3.973 1.00 93.62 190 GLU A O 1
ATOM 1515 N N . PRO A 1 191 ? -3.780 -1.078 -1.785 1.00 93.88 191 PRO A N 1
ATOM 1516 C CA . PRO A 1 191 ? -3.002 0.148 -1.593 1.00 93.88 191 PRO A CA 1
ATOM 1517 C C . PRO A 1 191 ? -1.757 0.256 -2.479 1.00 93.88 191 PRO A C 1
ATOM 1519 O O . PRO A 1 191 ? -1.279 1.361 -2.712 1.00 93.88 191 PRO A O 1
ATOM 1522 N N . SER A 1 192 ? -1.229 -0.866 -2.967 1.00 91.25 192 SER A N 1
ATOM 1523 C CA . SER A 1 192 ? -0.029 -0.933 -3.808 1.00 91.25 192 SER A CA 1
ATOM 1524 C C . SER A 1 192 ? -0.311 -0.857 -5.311 1.00 91.25 192 SER A C 1
ATOM 1526 O O . SER A 1 192 ? 0.614 -0.958 -6.124 1.00 91.25 192 SER A O 1
ATOM 1528 N N . THR A 1 193 ? -1.578 -0.691 -5.699 1.00 86.88 193 THR A N 1
ATOM 1529 C CA . THR A 1 193 ? -1.973 -0.426 -7.086 1.00 86.88 193 THR A CA 1
ATOM 1530 C C . THR A 1 193 ? -1.184 0.759 -7.636 1.00 86.88 193 THR A C 1
ATOM 1532 O O . THR A 1 193 ? -1.168 1.805 -7.009 1.00 86.88 193 THR A O 1
ATOM 1535 N N . GLY A 1 194 ? -0.527 0.619 -8.791 1.00 82.75 194 GLY A N 1
ATOM 1536 C CA . GLY A 1 194 ? 0.188 1.731 -9.438 1.00 82.75 194 GLY A CA 1
ATOM 1537 C C . GLY A 1 194 ? 1.393 2.283 -8.662 1.00 82.75 194 GLY A C 1
ATOM 1538 O O . GLY A 1 194 ? 1.926 3.322 -9.036 1.00 82.75 194 GLY A O 1
ATOM 1539 N N . MET A 1 195 ? 1.819 1.622 -7.580 1.00 88.81 195 MET A N 1
ATOM 1540 C CA . MET A 1 195 ? 3.074 1.934 -6.901 1.00 88.81 195 MET A CA 1
ATOM 1541 C C . MET A 1 195 ? 4.230 1.230 -7.601 1.00 88.81 195 MET A C 1
ATOM 1543 O O . MET A 1 195 ? 4.112 0.049 -7.924 1.00 88.81 195 MET A O 1
ATOM 1547 N N . ASP A 1 196 ? 5.348 1.935 -7.749 1.00 90.69 196 ASP A N 1
ATOM 1548 C CA . ASP A 1 196 ? 6.655 1.381 -8.097 1.00 90.69 196 ASP A CA 1
ATOM 1549 C C . ASP A 1 196 ? 7.394 0.843 -6.851 1.00 90.69 196 ASP A C 1
ATOM 1551 O O . ASP A 1 196 ? 6.855 0.799 -5.738 1.00 90.69 196 ASP A O 1
ATOM 1555 N N . GLY A 1 197 ? 8.635 0.384 -7.027 1.00 92.12 197 GLY A N 1
ATOM 1556 C CA . GLY A 1 197 ? 9.450 -0.164 -5.943 1.00 92.12 197 GLY A CA 1
ATOM 1557 C C . GLY A 1 197 ? 9.793 0.864 -4.859 1.00 92.12 197 GLY A C 1
ATOM 1558 O O . GLY A 1 197 ? 9.754 0.533 -3.673 1.00 92.12 197 GLY A O 1
ATOM 1559 N N . GLU A 1 198 ? 10.075 2.116 -5.229 1.00 91.44 198 GLU A N 1
ATOM 1560 C CA . GLU A 1 198 ? 10.360 3.183 -4.256 1.00 91.44 198 GLU A CA 1
ATOM 1561 C C . GLU A 1 198 ? 9.127 3.519 -3.412 1.00 91.44 198 GLU A C 1
ATOM 1563 O O . GLU A 1 198 ? 9.199 3.619 -2.180 1.00 91.44 198 GLU A O 1
ATOM 1568 N N . SER A 1 199 ? 7.971 3.624 -4.065 1.00 91.12 199 SER A N 1
ATOM 1569 C CA . SER A 1 199 ? 6.683 3.876 -3.425 1.00 91.12 199 SER A CA 1
ATOM 1570 C C . SER A 1 199 ? 6.299 2.744 -2.475 1.00 91.12 199 SER A C 1
ATOM 1572 O O . SER A 1 199 ? 5.823 3.020 -1.374 1.00 91.12 199 SER A O 1
ATOM 1574 N N . LEU A 1 200 ? 6.578 1.484 -2.830 1.00 93.12 200 LEU A N 1
ATOM 1575 C CA . LEU A 1 200 ? 6.385 0.333 -1.940 1.00 93.12 200 LEU A CA 1
ATOM 1576 C C . LEU A 1 200 ? 7.250 0.407 -0.674 1.00 93.12 200 LEU A C 1
ATOM 1578 O O . LEU A 1 200 ? 6.760 0.141 0.425 1.00 93.12 200 LEU A O 1
ATOM 1582 N N . ILE A 1 201 ? 8.519 0.804 -0.798 1.00 93.31 201 ILE A N 1
ATOM 1583 C CA . ILE A 1 201 ? 9.405 0.992 0.363 1.00 93.31 201 ILE A CA 1
ATOM 1584 C C . ILE A 1 201 ? 8.885 2.133 1.244 1.00 93.31 201 ILE A C 1
ATOM 1586 O O . ILE A 1 201 ? 8.866 2.026 2.472 1.00 93.31 201 ILE A O 1
ATOM 1590 N N . SER A 1 202 ? 8.428 3.229 0.634 1.00 93.06 202 SER A N 1
ATOM 1591 C CA . SER A 1 202 ? 7.779 4.311 1.376 1.00 93.06 202 SER A CA 1
ATOM 1592 C C . SER A 1 202 ? 6.498 3.842 2.066 1.00 93.06 202 SER A C 1
ATOM 1594 O O . SER A 1 202 ? 6.220 4.288 3.178 1.00 93.06 202 SER A O 1
ATOM 1596 N N . PHE A 1 203 ? 5.715 2.979 1.423 1.00 95.00 203 PHE A N 1
ATOM 1597 C CA . PHE A 1 203 ? 4.493 2.416 1.981 1.00 95.00 203 PHE A CA 1
ATOM 1598 C C . PHE A 1 203 ? 4.783 1.552 3.205 1.00 95.00 203 PHE A C 1
ATOM 1600 O O . PHE A 1 203 ? 4.160 1.764 4.243 1.00 95.00 203 PHE A O 1
ATOM 1607 N N . GLN A 1 204 ? 5.791 0.676 3.139 1.00 95.56 204 GLN A N 1
ATOM 1608 C CA . GLN A 1 204 ? 6.251 -0.089 4.299 1.00 95.56 204 GLN A CA 1
ATOM 1609 C C . GLN A 1 204 ? 6.545 0.819 5.501 1.00 95.56 204 GLN A C 1
ATOM 1611 O O . GLN A 1 204 ? 6.009 0.588 6.581 1.00 95.56 204 GLN A O 1
ATOM 1616 N N . LYS A 1 205 ? 7.330 1.886 5.307 1.00 94.81 205 LYS A N 1
ATOM 1617 C CA . LYS A 1 205 ? 7.678 2.821 6.392 1.00 94.81 205 LYS A CA 1
ATOM 1618 C C . LYS A 1 205 ? 6.444 3.461 7.032 1.00 94.81 205 LYS A C 1
ATOM 1620 O O . LYS A 1 205 ? 6.417 3.663 8.241 1.00 94.81 205 LYS A O 1
ATOM 1625 N N . MET A 1 206 ? 5.419 3.769 6.235 1.00 96.00 206 MET A N 1
ATOM 1626 C CA . MET A 1 206 ? 4.154 4.298 6.754 1.00 96.00 206 MET A CA 1
ATOM 1627 C C . MET A 1 206 ? 3.389 3.253 7.572 1.00 96.00 206 MET A C 1
ATOM 1629 O O . MET A 1 206 ? 2.853 3.590 8.622 1.00 96.00 206 MET A O 1
ATOM 1633 N N . ILE A 1 207 ? 3.351 1.995 7.124 1.00 96.38 207 ILE A N 1
ATOM 1634 C CA . ILE A 1 207 ? 2.743 0.893 7.885 1.00 96.38 207 ILE A CA 1
ATOM 1635 C C . ILE A 1 207 ? 3.470 0.694 9.220 1.00 96.38 207 ILE A C 1
ATOM 1637 O O . ILE A 1 207 ? 2.816 0.608 10.257 1.00 96.38 207 ILE A O 1
ATOM 1641 N N . ASP A 1 208 ? 4.803 0.696 9.212 1.00 95.25 208 ASP A N 1
ATOM 1642 C CA . ASP A 1 208 ? 5.614 0.564 10.425 1.00 95.25 208 ASP A CA 1
ATOM 1643 C C . ASP A 1 208 ? 5.340 1.697 11.419 1.00 95.25 208 ASP A C 1
ATOM 1645 O O . ASP A 1 208 ? 5.068 1.430 12.592 1.00 95.25 208 ASP A O 1
ATOM 1649 N N . LEU A 1 209 ? 5.314 2.944 10.938 1.00 94.69 209 LEU A N 1
ATOM 1650 C CA . LEU A 1 209 ? 4.969 4.118 11.740 1.00 94.69 209 LEU A CA 1
ATOM 1651 C C . LEU A 1 209 ? 3.567 4.000 12.351 1.00 94.69 209 LEU A C 1
ATOM 1653 O O . LEU A 1 209 ? 3.391 4.205 13.548 1.00 94.69 209 LEU A O 1
ATOM 1657 N N . LEU A 1 210 ? 2.558 3.644 11.550 1.00 95.75 210 LEU A N 1
ATOM 1658 C CA . LEU A 1 210 ? 1.192 3.479 12.046 1.00 95.75 210 LEU A CA 1
ATOM 1659 C C . LEU A 1 210 ? 1.128 2.446 13.176 1.00 95.75 210 LEU A C 1
ATOM 1661 O O . LEU A 1 210 ? 0.459 2.675 14.183 1.00 95.75 210 LEU A O 1
ATOM 1665 N N . VAL A 1 211 ? 1.829 1.321 13.041 1.00 95.25 211 VAL A N 1
ATOM 1666 C CA . VAL A 1 211 ? 1.824 0.295 14.087 1.00 95.25 211 VAL A CA 1
ATOM 1667 C C . VAL A 1 211 ? 2.575 0.753 15.343 1.00 95.25 211 VAL A C 1
ATOM 1669 O O . VAL A 1 211 ? 2.097 0.500 16.453 1.00 95.25 211 VAL A O 1
ATOM 1672 N N . GLN A 1 212 ? 3.702 1.458 15.196 1.00 93.38 212 GLN A N 1
ATOM 1673 C CA . GLN A 1 212 ? 4.413 2.091 16.319 1.00 93.38 212 GLN A CA 1
ATOM 1674 C C . GLN A 1 212 ? 3.500 3.067 17.079 1.00 93.38 212 GLN A C 1
ATOM 1676 O O . GLN A 1 212 ? 3.471 3.068 18.309 1.00 93.38 212 GLN A O 1
ATOM 1681 N N . GLU A 1 213 ? 2.646 3.780 16.348 1.00 93.56 213 GLU A N 1
ATOM 1682 C CA . GLU A 1 213 ? 1.623 4.689 16.870 1.00 93.56 213 GLU A CA 1
ATOM 1683 C C . GLU A 1 213 ? 0.316 3.988 17.297 1.00 93.56 213 GLU A C 1
ATOM 1685 O O . GLU A 1 213 ? -0.760 4.594 17.361 1.00 93.56 213 GLU A O 1
ATOM 1690 N N . ASN A 1 214 ? 0.391 2.694 17.627 1.00 93.75 214 ASN A N 1
ATOM 1691 C CA . ASN A 1 214 ? -0.706 1.885 18.169 1.00 93.75 214 ASN A CA 1
ATOM 1692 C C . ASN A 1 214 ? -1.926 1.745 17.246 1.00 93.75 214 ASN A C 1
ATOM 1694 O O . ASN A 1 214 ? -3.047 1.527 17.716 1.00 93.75 214 ASN A O 1
ATOM 1698 N N . ARG A 1 215 ? -1.735 1.866 15.930 1.00 96.19 215 ARG A N 1
ATOM 1699 C CA . ARG A 1 215 ? -2.792 1.623 14.944 1.00 96.19 215 ARG A CA 1
ATOM 1700 C C . ARG A 1 215 ? -2.824 0.151 14.556 1.00 96.19 215 ARG A C 1
ATOM 1702 O O . ARG A 1 215 ? -1.799 -0.521 14.517 1.00 96.19 215 ARG A O 1
ATOM 1709 N N . SER A 1 216 ? -4.024 -0.334 14.265 1.00 97.69 216 SER A N 1
ATOM 1710 C CA . SER A 1 216 ? -4.257 -1.683 13.738 1.00 97.69 216 SER A CA 1
ATOM 1711 C C . SER A 1 216 ? -4.741 -1.559 12.301 1.00 97.69 216 SER A C 1
ATOM 1713 O O . SER A 1 216 ? -5.486 -0.629 11.978 1.00 97.69 216 SER A O 1
ATOM 1715 N N . ILE A 1 217 ? -4.298 -2.450 11.423 1.00 98.38 217 ILE A N 1
ATOM 1716 C CA . ILE A 1 217 ? -4.421 -2.260 9.980 1.00 98.38 217 ILE A CA 1
ATOM 1717 C C . ILE A 1 217 ? -5.053 -3.493 9.347 1.00 98.38 217 ILE A C 1
ATOM 1719 O O . ILE A 1 217 ? -4.674 -4.620 9.648 1.00 98.38 217 ILE A O 1
ATOM 1723 N N . ILE A 1 218 ? -6.007 -3.278 8.446 1.00 98.62 218 ILE A N 1
ATOM 1724 C CA . ILE A 1 218 ? -6.542 -4.311 7.559 1.00 98.62 218 ILE A CA 1
ATOM 1725 C C . ILE A 1 218 ? -6.127 -3.957 6.134 1.00 98.62 218 ILE A C 1
ATOM 1727 O O . ILE A 1 218 ? -6.406 -2.855 5.676 1.00 98.62 218 ILE A O 1
ATOM 1731 N N . ILE A 1 219 ? -5.490 -4.876 5.418 1.00 98.19 219 ILE A N 1
ATOM 1732 C CA . ILE A 1 219 ? -5.095 -4.684 4.020 1.00 98.19 219 ILE A CA 1
ATOM 1733 C C . ILE A 1 219 ? -5.842 -5.697 3.163 1.00 98.19 219 ILE A C 1
ATOM 1735 O O . ILE A 1 219 ? -5.602 -6.895 3.260 1.00 98.19 219 ILE A O 1
ATOM 1739 N N . ALA A 1 220 ? -6.744 -5.234 2.307 1.00 97.00 220 ALA A N 1
ATOM 1740 C CA . ALA A 1 220 ? -7.281 -6.044 1.227 1.00 97.00 220 ALA A CA 1
ATOM 1741 C C . ALA A 1 220 ? -6.337 -5.955 0.033 1.00 97.00 220 ALA A C 1
ATOM 1743 O O . ALA A 1 220 ? -6.129 -4.873 -0.507 1.00 97.00 220 ALA A O 1
ATOM 1744 N N . THR A 1 221 ? -5.755 -7.078 -0.378 1.00 93.94 221 THR A N 1
ATOM 1745 C CA . THR A 1 221 ? -4.857 -7.074 -1.533 1.00 93.94 221 THR A CA 1
ATOM 1746 C C . THR A 1 221 ? -4.723 -8.438 -2.194 1.00 93.94 221 THR A C 1
ATOM 1748 O O . THR A 1 221 ? -5.000 -9.470 -1.588 1.00 93.94 221 THR A O 1
ATOM 1751 N N . HIS A 1 222 ? -4.276 -8.463 -3.442 1.00 90.62 222 HIS A N 1
ATOM 1752 C CA . HIS A 1 222 ? -3.759 -9.663 -4.106 1.00 90.62 222 HIS A CA 1
ATOM 1753 C C . HIS A 1 222 ? -2.248 -9.581 -4.380 1.00 90.62 222 HIS A C 1
ATOM 1755 O O . HIS A 1 222 ? -1.684 -10.463 -5.029 1.00 90.62 222 HIS A O 1
ATOM 1761 N N . ASP A 1 223 ? -1.596 -8.528 -3.897 1.00 91.12 223 ASP A N 1
ATOM 1762 C CA . ASP A 1 223 ? -0.210 -8.223 -4.194 1.00 91.12 223 ASP A CA 1
ATOM 1763 C C . ASP A 1 223 ? 0.764 -8.944 -3.257 1.00 91.12 223 ASP A C 1
ATOM 1765 O O . ASP A 1 223 ? 0.886 -8.645 -2.069 1.00 91.12 223 ASP A O 1
ATOM 1769 N N . GLU A 1 224 ? 1.515 -9.882 -3.824 1.00 89.75 224 GLU A N 1
ATOM 1770 C CA . GLU A 1 224 ? 2.528 -10.653 -3.110 1.00 89.75 224 GLU A CA 1
ATOM 1771 C C . GLU A 1 224 ? 3.680 -9.832 -2.541 1.00 89.75 224 GLU A C 1
ATOM 1773 O O . GLU A 1 224 ? 4.308 -10.287 -1.582 1.00 89.75 224 GLU A O 1
ATOM 1778 N N . ASP A 1 225 ? 3.976 -8.666 -3.120 1.00 93.06 225 ASP A N 1
ATOM 1779 C CA . ASP A 1 225 ? 5.086 -7.832 -2.661 1.00 93.06 225 ASP A CA 1
ATOM 1780 C C . ASP A 1 225 ? 4.813 -7.287 -1.255 1.00 93.06 225 ASP A C 1
ATOM 1782 O O . ASP A 1 225 ? 5.755 -7.086 -0.493 1.00 93.06 225 ASP A O 1
ATOM 1786 N N . ILE A 1 226 ? 3.543 -7.103 -0.874 1.00 94.12 226 ILE A N 1
ATOM 1787 C CA . ILE A 1 226 ? 3.174 -6.470 0.401 1.00 94.12 226 ILE A CA 1
ATOM 1788 C C . ILE A 1 226 ? 2.661 -7.446 1.463 1.00 94.12 226 ILE A C 1
ATOM 1790 O O . ILE A 1 226 ? 2.613 -7.083 2.636 1.00 94.12 226 ILE A O 1
ATOM 1794 N N . ILE A 1 227 ? 2.324 -8.694 1.105 1.00 93.88 227 ILE A N 1
ATOM 1795 C CA . ILE A 1 227 ? 1.819 -9.699 2.066 1.00 93.88 227 ILE A CA 1
ATOM 1796 C C . ILE A 1 227 ? 2.805 -9.930 3.223 1.00 93.88 227 ILE A C 1
ATOM 1798 O O . ILE A 1 227 ? 2.382 -10.187 4.348 1.00 93.88 227 ILE A O 1
ATOM 1802 N N . GLY A 1 228 ? 4.114 -9.802 2.983 1.00 93.81 228 GLY A N 1
ATOM 1803 C CA . GLY A 1 228 ? 5.134 -9.956 4.027 1.00 93.81 228 GLY A CA 1
ATOM 1804 C C . GLY A 1 228 ? 5.131 -8.859 5.104 1.00 93.81 228 GLY A C 1
ATOM 1805 O O . GLY A 1 228 ? 5.804 -9.014 6.124 1.00 93.81 228 GLY A O 1
ATOM 1806 N N . LEU A 1 229 ? 4.345 -7.788 4.929 1.00 94.88 229 LEU A N 1
ATOM 1807 C CA . LEU A 1 229 ? 4.071 -6.792 5.971 1.00 94.88 229 LE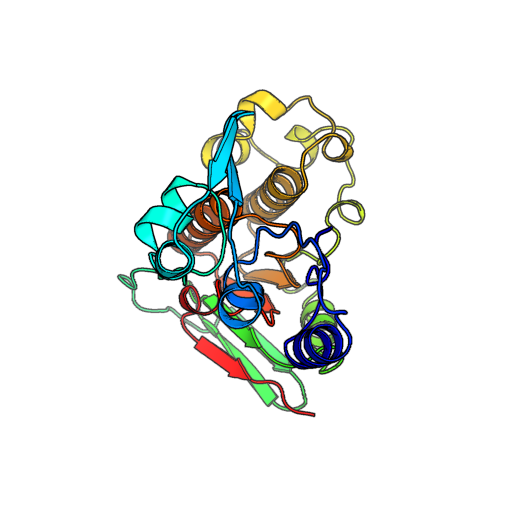U A CA 1
ATOM 1808 C C . LEU A 1 229 ? 3.046 -7.274 7.009 1.00 94.88 229 LEU A C 1
ATOM 1810 O O . LEU A 1 229 ? 2.986 -6.721 8.106 1.00 94.88 229 LEU A O 1
ATOM 1814 N N . CYS A 1 230 ? 2.225 -8.266 6.661 1.00 95.25 230 CYS A N 1
ATOM 1815 C CA . CYS A 1 230 ? 1.083 -8.688 7.462 1.00 95.25 230 CYS A CA 1
ATOM 1816 C C . CYS A 1 230 ? 1.468 -9.710 8.539 1.00 95.25 230 CYS A C 1
ATOM 1818 O O . CYS A 1 230 ? 2.183 -10.682 8.285 1.00 95.25 230 CYS A O 1
ATOM 1820 N N . ASP A 1 231 ? 0.939 -9.513 9.745 1.00 95.31 231 ASP A N 1
ATOM 1821 C CA . ASP A 1 231 ? 1.052 -10.436 10.874 1.00 95.31 231 ASP A CA 1
ATOM 1822 C C . ASP A 1 231 ? 0.203 -11.688 10.643 1.00 95.31 231 ASP A C 1
ATOM 1824 O O . ASP A 1 231 ? 0.685 -12.809 10.841 1.00 95.31 231 ASP A O 1
ATOM 1828 N N . THR A 1 232 ? -1.017 -11.470 10.142 1.00 95.69 232 THR A N 1
ATOM 1829 C CA . THR A 1 232 ? -2.026 -12.489 9.836 1.00 95.69 232 THR A CA 1
ATOM 1830 C C . THR A 1 232 ? -2.461 -12.351 8.379 1.00 95.69 232 THR A C 1
ATOM 1832 O O . THR A 1 232 ? -2.738 -11.250 7.908 1.00 95.69 232 THR A O 1
ATOM 1835 N N . VAL A 1 233 ? -2.554 -13.468 7.656 1.00 96.62 233 VAL A N 1
ATOM 1836 C CA . VAL A 1 233 ? -3.052 -13.515 6.274 1.00 96.62 233 VAL A CA 1
ATOM 1837 C C . VAL A 1 233 ? -4.267 -14.430 6.221 1.00 96.62 233 VAL A C 1
ATOM 1839 O O . VAL A 1 233 ? -4.185 -15.600 6.588 1.00 96.62 233 VAL A O 1
ATOM 1842 N N . VAL A 1 234 ? -5.393 -13.900 5.753 1.00 96.69 234 VAL A N 1
ATOM 1843 C CA . VAL A 1 234 ? -6.648 -14.631 5.578 1.00 96.69 234 VAL A CA 1
ATOM 1844 C C . VAL A 1 234 ? -6.950 -14.717 4.089 1.00 96.69 234 VAL A C 1
ATOM 1846 O O . VAL A 1 234 ? -7.160 -13.695 3.437 1.00 96.69 234 VAL A O 1
ATOM 1849 N N . ASN A 1 235 ? -6.980 -15.935 3.550 1.00 94.88 235 ASN A N 1
ATOM 1850 C CA . ASN A 1 235 ? -7.395 -16.172 2.172 1.00 94.88 235 ASN A CA 1
ATOM 1851 C C . ASN A 1 235 ? -8.921 -16.258 2.096 1.00 94.88 235 ASN A C 1
ATOM 1853 O O . ASN A 1 235 ? -9.530 -17.118 2.730 1.00 94.88 235 ASN A O 1
ATOM 1857 N N . LEU A 1 236 ? -9.533 -15.363 1.328 1.00 91.38 236 LEU A N 1
ATOM 1858 C CA . LEU A 1 236 ? -10.946 -15.416 0.999 1.00 91.38 236 LEU A CA 1
ATOM 1859 C C . LEU A 1 236 ? -11.122 -16.276 -0.249 1.00 91.38 236 LEU A C 1
ATOM 1861 O O . LEU A 1 236 ? -10.591 -15.966 -1.318 1.00 91.38 236 LEU A O 1
ATOM 1865 N N . GLU A 1 237 ? -11.907 -17.335 -0.111 1.00 85.69 237 GLU A N 1
ATOM 1866 C CA . GLU A 1 237 ? -12.277 -18.229 -1.203 1.00 85.69 237 GLU A CA 1
ATOM 1867 C C . GLU A 1 237 ? -13.736 -17.986 -1.623 1.00 85.69 237 GLU A C 1
ATOM 1869 O O . GLU A 1 237 ? -14.485 -17.267 -0.949 1.00 85.69 237 GLU A O 1
ATOM 1874 N N . LYS A 1 238 ? -14.100 -18.476 -2.814 1.00 67.81 238 LYS A N 1
ATOM 1875 C CA . LYS A 1 238 ? -15.428 -18.245 -3.398 1.00 67.81 238 LYS A CA 1
ATOM 1876 C C . LYS A 1 238 ? -16.517 -19.014 -2.669 1.00 67.81 238 LYS A C 1
ATOM 1878 O O . LYS A 1 238 ? -16.303 -20.213 -2.406 1.00 67.81 238 LYS A O 1
#

pLDDT: mean 93.21, std 4.85, range [64.19, 98.62]

Foldseek 3Di:
DAPCFPDFPVVLVVVLVPDDPPDDDDHLALQSCLVRDPWDWDCAPNDIDTDDSVCSVDPVSSLVRLGDDAADADDDDDDWAAFLDWFDDPNDIDTFTWLFEEEEAEHPPLCLVVRLVVCVVVAAEAAPDLVVPDDDQFLPVLQDDVVLCVLLVNNVRGGPGLVPDDLLSSLSSSLNSRVNVVTQEYEYEASCRPRTSNSVVSVLSSSVVCSVVRHIYYYYHHDRRYCNSGPHYDYRDD

Organism: NCBI:txid1326980

Sequence (238 aa):
DEPFANLDREAVSMVKEILPLGSLIAEHRTREIRDLVDRVYLIDEGKVEEISREKLYDEIFLKSKGLRGFKLTREREAKLGDVVLEFQAKGMTLRLREREVLCLVGKNGVGKTTTLKSLVGKAFVIFQNPDLQFFHATVREEVKGDEALELFGLKDKAEKSPYALSYGEKMRVLIASAFSSKSKVIALDEPSTGMDGESLISFQKMIDLLVQENRSIIIATHDEDIIGLCDTVVNLEK

Secondary structure (DSSP, 8-state):
--TTTT--HHHHHHHHHHPPTT-----SBHHHHTTT-S-EEEEETTEEEEE-GGGGG-HHHHHHTT-B-SPP-----S---SEEEEEEETTEEEEEETT-EEEEE--TTSSHHHHHHTTBTTBEEE-S-GGGG--SSSHHHHS-SHHHHHHTT-GGGTTS-GGGS-HHHHHHHHHHHHHHTT-SEEEEESTTTT--HHHHHHHHHHHHHHHHTT-EEEEEE--HHHHTT-SEEEE---

Radius of gyration: 18.73 Å; chains: 1; bounding box: 41×42×54 Å

InterPro domains:
  IPR003439 ABC transporter-like, ATP-binding domain [PF00005] (90-122)
  IPR003439 ABC transporter-like, ATP-binding domain [PF00005] (135-192)
  IPR003593 AAA+ ATPase domain [SM00382] (98-238)
  IPR015856 ABC transporter, CbiO/EcfA subunit [cd03225] (90-238)
  IPR017871 ABC transporter-like, conserved site [PS00211] (165-179)
  IPR027417 P-loop containing nucleoside triphosphate hydrolase [G3DSA:3.40.50.300] (1-77)
  IPR027417 P-loop containing nucleoside triphosphate hydrolase [G3DSA:3.40.50.300] (78-123)
  IPR027417 P-loop containing nucleoside triphosphate hydrolase [G3DSA:3.40.50.300] (124-238)
  IPR027417 P-loop containing nucleoside triphosphate hydrolase [SSF52540] (1-51)
  IPR027417 P-loop containing nucleoside triphosphate hydrolase [SSF52540] (90-237)
  IPR050095 Energy-coupling factor transporter ATP-binding [PTHR43553] (125-237)

=== Feature glossary ===
Key to the feature types in this record:

Secondary structure (8-state, DSSP). Secondary structure is the local, repeating backbone conformation. DSSP classifies it into eight states by reading the hydrogen-bond network: three helix types (H, G, I), two β types (E, B), two non-regular types (T, S), and unstructured coil (-).

Backbone torsions (φ/ψ). Backbone dihedral angles. Every residue except chain termini has a φ (preceding-C → N → Cα → C) and a ψ (N → Cα → C → next-N). They are reported in degrees following the IUPAC sign convention. Secondary structure is essentially a statement about which (φ, ψ) basin each residue occupies.

Predicted aligned error. Predicted Aligned Error (PAE) is an AlphaFold confidence matrix: entry (i, j) is the expected error in the position of residue j, in ångströms, when the prediction is superimposed on the true structure at residue i. Low PAE within a block of residues means that block is internally rigid and well-predicted; high PAE between two blocks means their relative placement is uncertain even if each block individually is confident.

B-factor. B-factor (Debye–Waller factor) reflects atomic displacement in the crystal lattice. It is an experimental observable (units Å²), not a prediction; low values mean the atom is pinned down, high values mean it moves or is heterogeneous across the crystal.

Secondary structure (3-state, P-SEA). Three-state secondary structure (P-SEA) collapses the eight DSSP classes into helix (a), strand (b), and coil (c). P-SEA assigns these from Cα geometry alone — distances and angles — without requiring backbone oxygens, so it works on any Cα trace.

Sequence. Primary structure: the covalent order of the twenty standard amino acids along the backbone. Two proteins with the same sequence will (almost always) fold to the same structure; two with 30% identity often share a fold but not the details.

pLDDT. pLDDT is the predicted lDDT-Cα score: AlphaFold's confidence that the local environment of each residue (all inter-atomic distances within 15 Å) is correctly placed. It is a per-residue number between 0 and 100, with higher meaning more reliable.

InterPro / GO / CATH / organism. Functional annotations link the protein to curated databases. InterPro entries identify conserved domains and families by matching the sequence against member-database signatures (Pfam, PROSITE, CDD, …). Gene Ontology (GO) terms describe molecular function, biological process, and cellular component in a controlled vocabulary. CATH places the structure in a hierarchical fold classification (Class/Architecture/Topology/Homologous-superfamily). The organism is the source species.

Contact-map, Ramachandran, and PAE plots. Three diagnostic plots accompany the record. The Cα contact map visualizes the tertiary structure as a 2D adjacency matrix (8 Å cutoff, sequence-local contacts suppressed). The Ramachandran plot shows the distribution of backbone (φ, ψ) torsions, with points in the α and β basins reflecting secondary structure content. The PAE plot shows AlphaFold's inter-residue confidence as a color matrix.

mmCIF coordinates. The mmCIF table is the protein's shape written out atom by atom. For each backbone N, Cα, C, and carbonyl O, it records an (x, y, z) coordinate triple in Å plus the residue type, chain letter, and residue number.

Radius of gyration, Cα contacts, bounding box. Three whole-structure scalars: the radius of gyration (RMS distance of Cα from centroid, in Å), the count of Cα–Cα contacts (pairs closer than 8 Å and separated by more than four residues in sequence — i.e. tertiary, not local, contacts), and the bounding-box dimensions. Together they distinguish compact globular folds from extended fibres or disordered chains.

Foldseek 3Di. The Foldseek 3Di string encodes local tertiary geometry as a 20-letter alphabet — one character per residue — derived from the relative positions of nearby Cα atoms. Unlike the amino-acid sequence, 3Di is a direct function of the 3D structure, so two proteins with the same fold have similar 3Di strings even at low sequence identity.

Rendered structure images. Six rendered views show the 3D structure from the faces of a cube — i.e. along ±x, ±y, ±z. Rendering representation is drawn randomly per protein from cartoon (secondary-structure ribbons), sticks (backbone bonds), or molecular surface; coloring is either N→C rainbow (blue at the N-terminus through red at the C-terminus) or one color per chain.

Nearest PDB structures. The Foldseek neighbor list gives the closest experimentally determined structures in the PDB, ranked by structural alignment. TM-score near 1 means near-identical fold; near 0.3 means only rough topology match. This is how one finds what a novel AlphaFold prediction most resembles in the solved-structure universe.

Solvent-accessible surface area. SASA measures how much of the protein is reachable by solvent. It is computed by rolling a water-sized probe over the atomic surface and summing the exposed area (Å²). Per-residue SASA distinguishes core (buried, low SASA) from surface (exposed, high SASA) residues; total SASA is a whole-molecule size measure.